Protein AF-A0A8J8PFV1-F1 (afdb_monomer_lite)

Structure (mmCIF, N/CA/C/O backbone):
data_AF-A0A8J8PFV1-F1
#
_entry.id   AF-A0A8J8PFV1-F1
#
loop_
_atom_site.group_PDB
_atom_site.id
_atom_site.type_symbol
_atom_site.label_atom_id
_atom_site.label_alt_id
_atom_site.label_comp_id
_atom_site.label_asym_id
_atom_site.label_entity_id
_atom_site.label_seq_id
_atom_site.pdbx_PDB_ins_code
_atom_site.Cartn_x
_atom_site.Cartn_y
_atom_site.Cartn_z
_atom_site.occupancy
_atom_site.B_iso_or_equiv
_atom_site.auth_seq_id
_atom_site.auth_comp_id
_atom_site.auth_asym_id
_atom_site.auth_atom_id
_atom_site.pdbx_PDB_model_num
ATOM 1 N N . TRP A 1 1 ? -18.250 0.566 23.134 1.00 68.75 1 TRP A N 1
ATOM 2 C CA . TRP A 1 1 ? -17.206 1.095 24.037 1.00 68.75 1 TRP A CA 1
ATOM 3 C C . TRP A 1 1 ? -17.374 2.568 24.405 1.00 68.75 1 TRP A C 1
ATOM 5 O O . TRP A 1 1 ? -17.501 2.841 25.589 1.00 68.75 1 TRP A O 1
ATOM 15 N N . PHE A 1 2 ? -17.467 3.515 23.461 1.00 89.31 2 PHE A N 1
ATOM 16 C CA . PHE A 1 2 ? -17.352 4.953 23.794 1.00 89.31 2 PHE A CA 1
ATOM 17 C C . PHE A 1 2 ? -18.656 5.780 23.806 1.00 89.31 2 PHE A C 1
ATOM 19 O O . PHE A 1 2 ? -18.626 6.934 24.217 1.00 89.31 2 PHE A O 1
ATOM 26 N N . LYS A 1 3 ? -19.804 5.209 23.397 1.00 93.19 3 LYS A N 1
ATOM 27 C CA . LYS A 1 3 ? -21.139 5.863 23.410 1.00 93.19 3 LYS A CA 1
ATOM 28 C C . LYS A 1 3 ? -21.146 7.285 22.803 1.00 93.19 3 LYS A C 1
ATOM 30 O O . LYS A 1 3 ? -21.753 8.201 23.361 1.00 93.19 3 LYS A O 1
ATOM 35 N N . ALA A 1 4 ? -20.451 7.474 21.679 1.00 95.44 4 ALA A N 1
ATOM 36 C CA . ALA A 1 4 ? -20.379 8.766 21.001 1.00 95.44 4 ALA A CA 1
ATOM 37 C C . ALA A 1 4 ? -21.772 9.245 20.546 1.00 95.44 4 ALA A C 1
ATOM 39 O O . ALA A 1 4 ? -22.602 8.439 20.129 1.00 95.44 4 ALA A O 1
ATOM 40 N N . LYS A 1 5 ? -22.023 10.559 20.645 1.00 95.12 5 LYS A N 1
ATOM 41 C CA . LYS A 1 5 ? -23.310 11.189 20.287 1.00 95.12 5 LYS A CA 1
ATOM 42 C C . LYS A 1 5 ? -23.294 11.908 18.938 1.00 95.12 5 LYS A C 1
ATOM 44 O O . LYS A 1 5 ? -24.345 12.047 18.328 1.00 95.12 5 LYS A O 1
ATOM 49 N N . ASN A 1 6 ? -22.131 12.394 18.501 1.00 96.81 6 ASN A N 1
ATOM 50 C CA . ASN A 1 6 ? -21.977 13.002 17.182 1.00 96.81 6 ASN A CA 1
ATOM 51 C C . ASN A 1 6 ? -21.800 11.877 16.140 1.00 96.81 6 ASN A C 1
ATOM 53 O O . ASN A 1 6 ? -20.839 11.115 16.276 1.00 96.81 6 ASN A O 1
ATOM 57 N N . PRO A 1 7 ? -22.664 11.768 15.111 1.00 95.50 7 PRO A N 1
ATOM 58 C CA . PRO A 1 7 ? -22.512 10.782 14.040 1.00 95.50 7 PRO A CA 1
ATOM 59 C C . PRO A 1 7 ? -21.147 10.835 13.345 1.00 95.50 7 PRO A C 1
ATOM 61 O O . PRO A 1 7 ? -20.606 9.799 12.973 1.00 95.50 7 PRO A O 1
ATOM 64 N N . GLU A 1 8 ? -20.532 12.015 13.241 1.00 96.31 8 GLU A N 1
ATOM 65 C CA . GLU A 1 8 ? -19.205 12.159 12.632 1.00 96.31 8 GLU A CA 1
ATOM 66 C C . GLU A 1 8 ? -18.101 11.442 13.411 1.00 96.31 8 GLU A C 1
ATOM 68 O O . GLU A 1 8 ? -17.101 11.037 12.827 1.00 96.31 8 GLU A O 1
ATOM 73 N N . SER A 1 9 ? -18.282 11.233 14.719 1.00 96.62 9 SER A N 1
ATOM 74 C CA . SER A 1 9 ? -17.343 10.457 15.537 1.00 96.62 9 SER A CA 1
ATOM 75 C C . SER A 1 9 ? -17.375 8.958 15.227 1.00 96.62 9 SER A C 1
ATOM 77 O O . SER A 1 9 ? -16.483 8.239 15.667 1.00 96.62 9 SER A O 1
ATOM 79 N N . LEU A 1 10 ? -18.399 8.487 14.508 1.00 95.19 10 LEU A N 1
ATOM 80 C CA . LEU A 1 10 ? -18.545 7.096 14.075 1.00 95.19 10 LEU A CA 1
ATOM 81 C C . LEU A 1 10 ? -18.073 6.886 12.627 1.00 95.19 10 LEU A C 1
ATOM 83 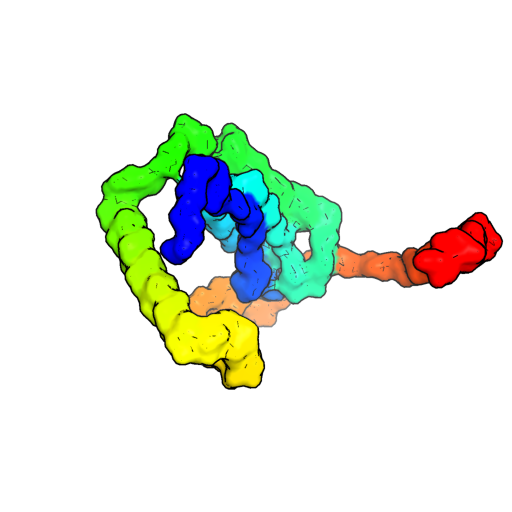O O . LEU A 1 10 ? -17.949 5.746 12.193 1.00 95.19 10 LEU A O 1
ATOM 87 N N . MET A 1 11 ? -17.804 7.964 11.880 1.00 96.38 11 MET A N 1
ATOM 88 C CA . MET A 1 11 ? -17.364 7.882 10.487 1.00 96.38 11 MET A CA 1
ATOM 89 C C . MET A 1 11 ? -15.855 7.649 10.395 1.00 96.38 11 MET A C 1
ATOM 91 O O . MET A 1 11 ? -15.052 8.526 10.729 1.00 96.38 11 MET A O 1
ATOM 95 N N . LEU A 1 12 ? -15.465 6.485 9.875 1.00 97.50 12 LEU A N 1
ATOM 96 C CA . LEU A 1 12 ? -14.078 6.213 9.519 1.00 97.50 12 LEU A CA 1
ATOM 97 C C . LEU A 1 12 ? -13.742 6.917 8.200 1.00 97.50 12 LEU A C 1
ATOM 99 O O . LEU A 1 12 ? -14.303 6.604 7.155 1.00 97.50 12 LEU A O 1
ATOM 103 N N . ARG A 1 13 ? -12.800 7.859 8.253 1.00 97.75 13 ARG A N 1
ATOM 104 C CA . ARG A 1 13 ? -12.184 8.465 7.066 1.00 97.75 13 ARG A CA 1
ATOM 105 C C . ARG A 1 13 ? -10.775 7.922 6.934 1.00 97.75 13 ARG A C 1
ATOM 107 O O . ARG A 1 13 ? -10.028 7.961 7.913 1.00 97.75 13 ARG A O 1
ATOM 114 N N . PHE A 1 14 ? -10.406 7.447 5.751 1.00 98.31 14 PHE A N 1
ATOM 115 C CA . PHE A 1 14 ? -9.130 6.767 5.561 1.00 98.31 14 PHE A CA 1
ATOM 116 C C . PHE A 1 14 ? -8.416 7.162 4.267 1.00 98.31 14 PHE A C 1
ATOM 118 O O . PHE A 1 14 ? -9.004 7.637 3.291 1.00 98.31 14 PHE A O 1
ATOM 125 N N . HIS A 1 15 ? -7.097 6.991 4.312 1.00 98.56 15 HIS A N 1
ATOM 126 C CA . HIS A 1 15 ? -6.208 7.049 3.163 1.00 98.56 15 HIS A CA 1
ATOM 127 C C . HIS A 1 15 ? -5.867 5.626 2.743 1.00 98.56 15 HIS A C 1
ATOM 129 O O . HIS A 1 15 ? -5.600 4.783 3.599 1.00 98.56 15 HIS A O 1
ATOM 135 N N . THR A 1 16 ? -5.810 5.389 1.437 1.00 98.56 16 THR A N 1
ATOM 136 C CA . THR A 1 16 ? -5.340 4.120 0.884 1.00 98.56 16 THR A CA 1
ATOM 137 C C . THR A 1 16 ? -4.096 4.350 0.049 1.00 98.56 16 THR A C 1
ATOM 139 O O . THR A 1 16 ? -4.041 5.282 -0.751 1.00 98.56 16 THR A O 1
ATOM 142 N N . GLN A 1 17 ? -3.120 3.462 0.192 1.00 98.62 17 GLN A N 1
ATOM 143 C CA . GLN A 1 17 ? -1.969 3.372 -0.691 1.00 98.62 17 GLN A CA 1
ATOM 144 C C . GLN A 1 17 ? -1.936 1.976 -1.314 1.00 98.62 17 GLN A C 1
ATOM 146 O O . GLN A 1 17 ? -2.171 0.981 -0.628 1.00 98.62 17 GLN A O 1
ATOM 151 N N . THR A 1 18 ? -1.655 1.894 -2.614 1.00 98.44 18 THR A N 1
ATOM 152 C CA . THR A 1 18 ? -1.448 0.608 -3.299 1.00 98.44 18 THR A CA 1
ATOM 153 C C . THR A 1 18 ? -0.280 -0.167 -2.668 1.00 98.44 18 THR A C 1
ATOM 155 O O . THR A 1 18 ? 0.643 0.425 -2.108 1.00 98.44 18 THR A O 1
ATOM 158 N N . GLY A 1 19 ? -0.283 -1.496 -2.739 1.00 96.44 19 GLY A N 1
ATOM 159 C CA . GLY A 1 19 ? 0.700 -2.331 -2.045 1.00 96.44 19 GLY A CA 1
ATOM 160 C C . GLY A 1 19 ? 2.081 -2.284 -2.700 1.00 96.44 19 GLY A C 1
ATOM 161 O O . GLY A 1 19 ? 2.283 -2.897 -3.743 1.00 96.44 19 GLY A O 1
ATOM 162 N N . GLY A 1 20 ? 3.054 -1.607 -2.079 1.00 95.12 20 GLY A N 1
ATOM 163 C CA . GLY A 1 20 ? 4.432 -1.529 -2.594 1.00 95.12 20 GLY A CA 1
ATOM 164 C C . GLY A 1 20 ? 5.144 -2.884 -2.615 1.00 95.12 20 GLY A C 1
ATOM 165 O O . GLY A 1 20 ? 5.793 -3.227 -3.597 1.00 95.12 20 GLY A O 1
ATOM 166 N N . ALA A 1 21 ? 4.914 -3.713 -1.589 1.00 94.06 21 ALA A N 1
ATOM 167 C CA . ALA A 1 21 ? 5.432 -5.084 -1.513 1.00 94.06 21 ALA A CA 1
ATOM 168 C C . ALA A 1 21 ? 4.908 -5.999 -2.639 1.00 94.06 21 ALA A C 1
ATOM 170 O O . ALA A 1 21 ? 5.478 -7.056 -2.905 1.00 94.06 21 ALA A O 1
ATOM 171 N N . GLU A 1 22 ? 3.835 -5.596 -3.329 1.00 94.75 22 GLU A N 1
ATOM 172 C CA . GLU A 1 22 ? 3.298 -6.353 -4.453 1.00 94.75 22 GLU A CA 1
ATOM 173 C C . GLU A 1 22 ? 4.001 -6.062 -5.785 1.00 94.75 22 GLU A C 1
ATOM 175 O O . GLU A 1 22 ? 3.753 -6.765 -6.772 1.00 94.75 22 GLU A O 1
ATOM 180 N N . LEU A 1 23 ? 4.867 -5.052 -5.834 1.00 96.94 23 LEU A N 1
ATOM 181 C CA . LEU A 1 23 ? 5.527 -4.606 -7.055 1.00 96.94 23 LEU A CA 1
ATOM 182 C C . LEU A 1 23 ? 6.901 -5.262 -7.206 1.00 96.94 23 LEU A C 1
ATOM 184 O O . LEU A 1 23 ? 7.583 -5.553 -6.227 1.00 96.94 23 LEU A O 1
ATOM 188 N N . THR A 1 24 ? 7.288 -5.548 -8.447 1.00 95.69 24 THR A N 1
ATOM 189 C CA . THR A 1 24 ? 8.490 -6.336 -8.760 1.00 95.69 24 THR A CA 1
ATOM 190 C C . THR A 1 24 ? 9.550 -5.481 -9.433 1.00 95.69 24 THR A C 1
ATOM 192 O O . THR A 1 24 ? 9.227 -4.559 -10.180 1.00 95.69 24 THR A O 1
ATOM 195 N N . ALA A 1 25 ? 10.820 -5.801 -9.179 1.00 94.25 25 ALA A N 1
ATOM 196 C CA . ALA A 1 25 ? 11.951 -5.169 -9.859 1.00 94.25 25 ALA A CA 1
ATOM 197 C C . ALA A 1 25 ? 12.109 -5.689 -11.298 1.00 94.25 25 ALA A C 1
ATOM 199 O O . ALA A 1 25 ? 12.528 -4.952 -12.186 1.00 94.25 25 ALA A O 1
ATOM 200 N N . GLN A 1 26 ? 11.759 -6.958 -11.525 1.00 94.25 26 GLN A N 1
ATOM 201 C CA . GLN A 1 26 ? 11.691 -7.579 -12.843 1.00 94.25 26 GLN A CA 1
ATOM 202 C C . GLN A 1 26 ? 10.455 -7.074 -13.583 1.00 94.25 26 GLN A C 1
ATOM 204 O O . GLN A 1 26 ? 9.370 -7.027 -12.993 1.00 94.25 26 GLN A O 1
ATOM 209 N N . GLN A 1 27 ? 10.627 -6.739 -14.866 1.00 93.94 27 GLN A N 1
ATOM 210 C CA . GLN A 1 27 ? 9.556 -6.284 -15.761 1.00 93.94 27 GLN A CA 1
ATOM 211 C C . GLN A 1 27 ? 8.666 -5.196 -15.116 1.00 93.94 27 GLN A C 1
ATOM 213 O O . GLN A 1 27 ? 7.449 -5.368 -15.018 1.00 93.94 27 GLN A O 1
ATOM 218 N N . PRO A 1 28 ? 9.242 -4.092 -14.606 1.00 94.94 28 PRO A N 1
ATOM 219 C CA . PRO A 1 28 ? 8.544 -3.148 -13.739 1.00 94.94 28 PRO A CA 1
ATOM 220 C C . PRO A 1 28 ? 7.326 -2.499 -14.408 1.00 94.94 28 PRO A C 1
ATOM 222 O O . PRO A 1 28 ? 6.393 -2.111 -13.719 1.00 94.94 28 PRO A O 1
ATOM 225 N N . GLU A 1 29 ? 7.248 -2.439 -15.737 1.00 94.88 29 GLU A N 1
ATOM 226 C CA . GLU A 1 29 ? 6.084 -1.943 -16.47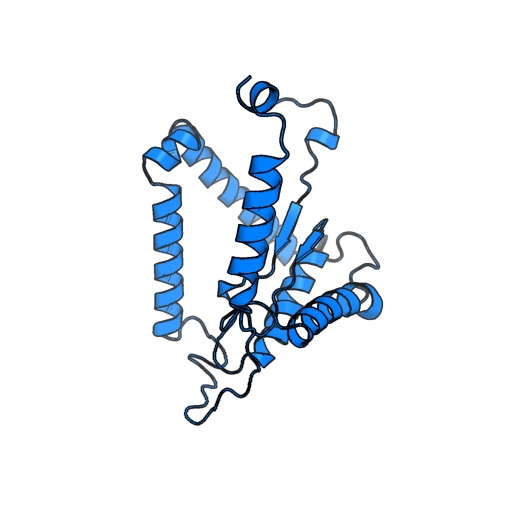6 1.00 94.88 29 GLU A CA 1
ATOM 227 C C . GLU A 1 29 ? 4.788 -2.699 -16.131 1.00 94.88 29 GLU A C 1
ATOM 229 O O . GLU A 1 29 ? 3.714 -2.094 -16.096 1.00 94.88 29 GLU A O 1
ATOM 234 N N . ILE A 1 30 ? 4.861 -3.992 -15.791 1.00 95.88 30 ILE A N 1
ATOM 235 C CA . ILE A 1 30 ? 3.673 -4.769 -15.399 1.00 95.88 30 ILE A CA 1
ATOM 236 C C . ILE A 1 30 ? 3.118 -4.327 -14.036 1.00 95.88 30 ILE A C 1
ATOM 238 O O . ILE A 1 30 ? 1.955 -4.591 -13.720 1.00 95.88 30 ILE A O 1
ATOM 242 N N . ASN A 1 31 ? 3.906 -3.596 -13.234 1.00 97.81 31 ASN A N 1
ATOM 243 C CA . ASN A 1 31 ? 3.431 -2.984 -11.995 1.00 97.81 31 ASN A CA 1
ATOM 244 C C . ASN A 1 31 ? 2.319 -1.961 -12.255 1.00 97.81 31 ASN A C 1
ATOM 246 O O . ASN A 1 31 ? 1.476 -1.791 -11.383 1.00 97.81 31 ASN A O 1
ATOM 250 N N . ILE A 1 32 ? 2.246 -1.356 -13.450 1.00 98.19 32 ILE A N 1
ATOM 251 C CA . ILE A 1 32 ? 1.139 -0.462 -13.839 1.00 98.19 32 ILE A CA 1
ATOM 252 C C . ILE A 1 32 ? -0.202 -1.203 -13.750 1.00 98.19 32 ILE A C 1
ATOM 254 O O . ILE A 1 32 ? -1.193 -0.660 -13.265 1.00 98.19 32 ILE A O 1
ATOM 258 N N . ILE A 1 33 ? -0.239 -2.467 -14.178 1.00 98.31 33 ILE A N 1
ATOM 259 C CA . ILE A 1 33 ? -1.454 -3.290 -14.153 1.00 98.31 33 ILE A CA 1
ATOM 260 C C . ILE A 1 33 ? -1.822 -3.624 -12.704 1.00 98.31 33 ILE A C 1
ATOM 262 O O . ILE A 1 33 ? -2.977 -3.472 -12.303 1.00 98.31 33 ILE A O 1
ATOM 266 N N . ARG A 1 34 ? -0.828 -4.013 -11.893 1.00 98.44 34 ARG A N 1
ATOM 267 C CA . ARG A 1 34 ? -1.020 -4.309 -10.463 1.00 98.44 34 ARG A CA 1
ATOM 268 C C . ARG A 1 34 ? -1.596 -3.110 -9.720 1.00 98.44 34 ARG A C 1
ATOM 270 O O . ARG A 1 34 ? -2.603 -3.246 -9.027 1.00 98.44 34 ARG A O 1
ATOM 277 N N . THR A 1 35 ? -0.989 -1.937 -9.889 1.00 98.38 35 THR A N 1
ATOM 278 C CA . THR A 1 35 ? -1.432 -0.722 -9.205 1.00 98.38 35 THR A CA 1
ATOM 279 C C . THR A 1 35 ? -2.768 -0.219 -9.735 1.00 98.38 35 THR A C 1
ATOM 281 O O . THR A 1 35 ? -3.544 0.305 -8.945 1.00 98.38 35 THR A O 1
ATOM 284 N N . THR A 1 36 ? -3.103 -0.449 -11.009 1.00 98.69 36 THR A N 1
ATOM 285 C CA . THR A 1 36 ? -4.438 -0.142 -11.557 1.00 98.69 36 THR A CA 1
ATOM 286 C C . THR A 1 36 ? -5.534 -0.955 -10.868 1.00 98.69 36 THR A C 1
ATOM 288 O O . THR A 1 36 ? -6.531 -0.384 -10.430 1.00 98.69 36 THR A O 1
ATOM 291 N N . LEU A 1 37 ? -5.342 -2.269 -10.704 1.00 98.50 37 LEU A N 1
ATOM 292 C CA . LEU A 1 37 ? -6.310 -3.129 -10.010 1.00 98.50 37 LEU A CA 1
ATOM 293 C C . LEU A 1 37 ? -6.451 -2.751 -8.529 1.00 98.50 37 LEU A C 1
ATOM 295 O O . LEU A 1 37 ? -7.562 -2.657 -8.012 1.00 98.50 37 LEU A O 1
ATOM 299 N N . GLN A 1 38 ? -5.330 -2.486 -7.856 1.00 98.62 38 GLN A N 1
ATOM 300 C CA . GLN A 1 38 ? -5.322 -2.072 -6.451 1.00 98.62 38 GLN A CA 1
ATOM 301 C C . GLN A 1 38 ? -5.974 -0.695 -6.254 1.00 98.62 38 GLN A C 1
ATOM 303 O O . GLN A 1 38 ? -6.736 -0.500 -5.310 1.00 98.62 38 GLN A O 1
ATOM 308 N N . ALA A 1 39 ? -5.714 0.254 -7.156 1.00 98.69 39 ALA A N 1
ATOM 309 C CA . ALA A 1 39 ? -6.329 1.575 -7.142 1.00 98.69 39 ALA A CA 1
ATOM 310 C C . ALA A 1 39 ? -7.842 1.490 -7.365 1.00 98.69 39 ALA A C 1
ATOM 312 O O . ALA A 1 39 ? -8.599 2.160 -6.666 1.00 98.69 39 ALA A O 1
ATOM 313 N N . LEU A 1 40 ? -8.289 0.637 -8.292 1.00 98.56 40 LEU A N 1
ATOM 314 C CA . LEU A 1 40 ? -9.712 0.410 -8.516 1.00 98.56 40 LEU A CA 1
ATOM 315 C C . LEU A 1 40 ? -10.370 -0.173 -7.261 1.00 98.56 40 LEU A C 1
ATOM 317 O O . LEU A 1 40 ? -11.387 0.353 -6.825 1.00 98.56 40 LEU A O 1
ATOM 321 N N . ALA A 1 41 ? -9.761 -1.182 -6.629 1.00 98.31 41 ALA A N 1
ATOM 322 C CA . ALA A 1 41 ? -10.261 -1.735 -5.370 1.00 98.31 41 ALA A CA 1
ATOM 323 C C . ALA A 1 41 ? -10.376 -0.664 -4.268 1.00 98.31 41 ALA A C 1
ATOM 325 O O . ALA A 1 41 ? -11.378 -0.619 -3.561 1.00 98.31 41 ALA A O 1
ATOM 326 N N . ALA A 1 42 ? -9.398 0.242 -4.163 1.00 98.31 42 ALA A N 1
ATOM 327 C CA . ALA A 1 42 ? -9.439 1.348 -3.207 1.00 98.31 42 ALA A CA 1
ATOM 328 C C . ALA A 1 42 ? -10.587 2.339 -3.477 1.00 98.31 42 ALA A C 1
ATOM 330 O O . ALA A 1 42 ? -11.222 2.819 -2.537 1.00 98.31 42 ALA A O 1
ATOM 331 N N . VAL A 1 43 ? -10.862 2.642 -4.752 1.00 98.19 43 VAL A N 1
ATOM 332 C CA . VAL A 1 43 ? -11.978 3.514 -5.155 1.00 98.19 43 VAL A CA 1
ATOM 333 C C . VAL A 1 43 ? -13.321 2.847 -4.869 1.00 98.19 43 VAL A C 1
ATOM 335 O O . VAL A 1 43 ? -14.186 3.479 -4.268 1.00 98.19 43 VAL A O 1
ATOM 338 N N . LEU A 1 44 ? -13.479 1.572 -5.233 1.00 98.06 44 LEU A N 1
ATOM 339 C CA . LEU A 1 44 ? -14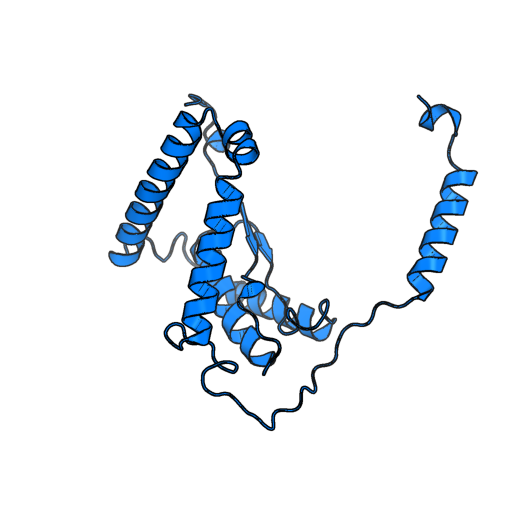.706 0.812 -4.967 1.00 98.06 44 LEU A CA 1
ATOM 340 C C . LEU A 1 44 ? -14.948 0.629 -3.461 1.00 98.06 44 LEU A C 1
ATOM 342 O O . LEU A 1 44 ? -16.092 0.651 -3.031 1.00 98.06 44 LEU A O 1
ATOM 346 N N . GLY A 1 45 ? -13.885 0.527 -2.657 1.00 97.31 45 GLY A N 1
ATOM 347 C CA . GLY A 1 45 ? -13.958 0.493 -1.193 1.00 97.31 45 GLY A CA 1
ATOM 348 C C . GLY A 1 45 ? -14.233 1.848 -0.525 1.00 97.31 45 GLY A C 1
ATOM 349 O O . GLY A 1 45 ? -14.273 1.919 0.700 1.00 97.31 45 GLY A O 1
ATOM 350 N N . GLY A 1 46 ? -14.392 2.932 -1.292 1.00 97.31 46 GLY A N 1
ATOM 351 C CA . GLY A 1 46 ? -14.806 4.232 -0.760 1.00 97.31 46 GLY A CA 1
ATOM 352 C C . GLY A 1 46 ? -13.708 5.019 -0.037 1.00 97.31 46 GLY A C 1
ATOM 353 O O . GLY A 1 46 ? -14.010 5.742 0.912 1.00 97.31 46 GLY A O 1
ATOM 354 N N . THR A 1 47 ? -12.443 4.907 -0.459 1.00 98.06 47 THR A N 1
ATOM 355 C CA . THR A 1 47 ? -11.333 5.701 0.108 1.00 98.06 47 THR A CA 1
ATOM 356 C C . THR A 1 47 ? -11.529 7.216 -0.078 1.00 98.06 47 THR A C 1
ATOM 358 O O . THR A 1 47 ? -12.014 7.665 -1.116 1.00 98.06 47 THR A O 1
ATOM 361 N N . GLN A 1 48 ? -11.100 8.040 0.891 1.00 97.81 48 GLN A N 1
ATOM 362 C CA . GLN A 1 48 ? -11.182 9.514 0.784 1.00 97.81 48 GLN A CA 1
ATOM 363 C C . GLN A 1 48 ? -9.956 10.130 0.109 1.00 97.81 48 GLN A C 1
ATOM 365 O O . GLN A 1 48 ? -10.015 11.237 -0.421 1.00 97.81 48 GLN A O 1
ATOM 370 N N . SER A 1 49 ? -8.822 9.437 0.157 1.00 98.25 49 SER A N 1
ATOM 371 C CA . SER A 1 49 ? -7.611 9.830 -0.558 1.00 98.25 49 SER A CA 1
ATOM 372 C C . SER A 1 49 ? -6.839 8.590 -0.984 1.00 98.25 49 SER A C 1
ATOM 374 O O . SER A 1 49 ? -6.907 7.553 -0.319 1.00 98.25 49 SER A O 1
ATOM 376 N N . LEU A 1 50 ? -6.122 8.688 -2.099 1.00 98.38 50 LEU A N 1
ATOM 377 C CA . LEU A 1 50 ? -5.460 7.549 -2.720 1.00 98.38 50 LEU A CA 1
ATOM 378 C C . LEU A 1 50 ? -4.038 7.912 -3.148 1.00 98.38 50 LEU A C 1
ATOM 380 O O . LEU A 1 50 ? -3.813 8.925 -3.810 1.00 98.38 50 LEU A O 1
ATOM 384 N N . HIS A 1 51 ? -3.083 7.061 -2.784 1.00 98.62 51 HIS A N 1
ATOM 385 C CA . HIS A 1 51 ? -1.753 7.034 -3.372 1.00 98.62 51 HIS A CA 1
ATOM 386 C C . HIS A 1 51 ? -1.614 5.798 -4.260 1.00 98.62 51 HIS A C 1
ATOM 388 O O . HIS A 1 51 ? -1.813 4.666 -3.816 1.00 98.62 51 HIS A O 1
ATOM 394 N N . VAL A 1 52 ? -1.241 6.025 -5.516 1.00 98.50 52 VAL A N 1
ATOM 395 C CA . VAL A 1 52 ? -0.898 4.965 -6.465 1.00 98.50 52 VAL A CA 1
ATOM 396 C C . VAL A 1 52 ? 0.615 4.952 -6.599 1.00 98.50 52 VAL A C 1
ATOM 398 O O . VAL A 1 52 ? 1.209 5.974 -6.937 1.00 98.50 52 VAL A O 1
ATOM 401 N N . ASN A 1 53 ? 1.228 3.809 -6.310 1.00 98.12 53 ASN A N 1
ATOM 402 C CA . ASN A 1 53 ? 2.669 3.635 -6.421 1.00 98.12 53 ASN A CA 1
ATOM 403 C C . ASN A 1 53 ? 3.084 3.696 -7.890 1.00 98.12 53 ASN A C 1
ATOM 405 O O . ASN A 1 53 ? 2.325 3.353 -8.804 1.00 98.12 53 ASN A O 1
ATOM 409 N N . SER A 1 54 ? 4.321 4.117 -8.105 1.00 97.75 54 SER A N 1
ATOM 410 C CA . SER A 1 54 ? 4.898 4.164 -9.442 1.00 97.75 54 SER A CA 1
ATOM 411 C C . SER A 1 54 ? 5.411 2.788 -9.855 1.00 97.75 54 SER A C 1
ATOM 413 O O . SER A 1 54 ? 5.643 1.909 -9.027 1.00 97.75 54 SER A O 1
ATOM 415 N N . TYR A 1 55 ? 5.556 2.562 -11.158 1.00 96.75 55 TYR A N 1
ATOM 416 C CA . TYR A 1 55 ? 5.934 1.242 -11.663 1.00 96.75 55 TYR A CA 1
ATOM 417 C C . TYR A 1 55 ? 7.382 0.849 -11.298 1.00 96.75 55 TYR A C 1
ATOM 419 O O . TYR A 1 55 ? 7.717 -0.331 -11.306 1.00 96.75 55 TYR A O 1
ATOM 427 N N . ASP A 1 56 ? 8.216 1.825 -10.933 1.00 96.25 56 ASP A N 1
ATOM 428 C CA . ASP A 1 56 ? 9.615 1.711 -10.505 1.00 96.25 56 ASP A CA 1
ATOM 429 C C . ASP A 1 56 ? 9.801 1.581 -8.975 1.00 96.25 56 ASP A C 1
ATOM 431 O O . ASP A 1 56 ? 10.932 1.655 -8.495 1.00 96.25 56 ASP A O 1
ATOM 435 N N . GLU A 1 57 ? 8.726 1.321 -8.217 1.00 96.00 57 GLU A N 1
ATOM 436 C CA . GLU A 1 57 ? 8.712 1.214 -6.742 1.00 96.00 57 GLU A CA 1
ATOM 437 C C . GLU A 1 57 ? 9.802 0.296 -6.166 1.00 96.00 57 GLU A C 1
ATOM 439 O O . GLU A 1 57 ? 10.446 0.621 -5.172 1.00 96.00 57 GLU A O 1
ATOM 444 N N . ALA A 1 58 ? 10.035 -0.857 -6.800 1.00 94.38 58 ALA A N 1
ATOM 445 C CA . ALA A 1 58 ? 11.012 -1.842 -6.338 1.00 94.38 58 ALA A CA 1
ATOM 446 C C . ALA A 1 58 ? 12.472 -1.480 -6.692 1.00 94.38 58 ALA A C 1
ATOM 448 O O . ALA A 1 58 ? 13.384 -2.239 -6.364 1.00 94.38 58 ALA A O 1
ATOM 449 N N . LEU A 1 59 ? 12.701 -0.357 -7.386 1.00 93.62 59 LEU A N 1
ATOM 450 C CA . LEU A 1 59 ? 14.014 0.059 -7.891 1.00 93.62 59 LEU A CA 1
ATOM 451 C C . LEU A 1 59 ? 14.520 1.340 -7.223 1.00 93.62 59 LEU A C 1
ATOM 453 O O . LEU A 1 59 ? 15.672 1.400 -6.790 1.00 93.62 59 LEU A O 1
ATOM 457 N N . ALA A 1 60 ? 13.695 2.385 -7.183 1.00 93.75 60 ALA A N 1
ATOM 458 C CA . ALA A 1 60 ? 14.074 3.696 -6.669 1.00 93.75 60 ALA A CA 1
ATOM 459 C C . ALA A 1 60 ? 12.831 4.519 -6.305 1.00 93.75 60 ALA A C 1
ATOM 461 O O . ALA A 1 60 ? 11.696 4.092 -6.492 1.00 93.75 60 ALA A O 1
ATOM 462 N N . LEU A 1 61 ? 13.053 5.742 -5.815 1.00 94.44 61 LEU A N 1
ATOM 463 C CA . LEU A 1 61 ? 11.979 6.733 -5.764 1.00 94.44 61 LEU A CA 1
ATOM 464 C C . LEU A 1 61 ? 11.442 7.018 -7.182 1.00 94.44 61 LEU A C 1
ATOM 466 O O . LEU A 1 61 ? 12.203 6.900 -8.147 1.00 94.44 61 LEU A O 1
ATOM 470 N N . PRO A 1 62 ? 10.180 7.461 -7.315 1.00 94.75 62 PRO A N 1
ATOM 471 C CA . PRO A 1 62 ? 9.585 7.724 -8.618 1.00 94.75 62 PRO A CA 1
ATOM 472 C C . PRO A 1 62 ? 10.343 8.773 -9.437 1.00 94.75 62 PRO A C 1
ATOM 474 O O . PRO A 1 62 ? 10.681 9.856 -8.948 1.00 94.75 62 PRO A O 1
ATOM 477 N N . THR A 1 63 ? 10.538 8.487 -10.721 1.00 95.81 63 THR A N 1
ATOM 478 C CA . THR A 1 63 ? 10.854 9.507 -11.730 1.00 95.81 63 THR A CA 1
ATOM 479 C C . THR A 1 63 ? 9.625 10.373 -12.043 1.00 95.81 63 THR A C 1
ATOM 481 O O . THR A 1 63 ? 8.488 10.015 -11.735 1.00 95.81 63 THR A O 1
ATOM 484 N N . GLU A 1 64 ? 9.808 11.514 -12.721 1.00 95.38 64 GLU A N 1
ATOM 485 C CA . GLU A 1 64 ? 8.661 12.328 -13.162 1.00 95.38 64 GLU A CA 1
ATOM 486 C C . GLU A 1 64 ? 7.737 11.531 -14.099 1.00 95.38 64 GLU A C 1
ATOM 488 O O . GLU A 1 64 ? 6.512 11.647 -14.030 1.00 95.38 64 GLU A O 1
ATOM 493 N N . LYS A 1 65 ? 8.319 10.691 -14.965 1.00 95.94 65 LYS A N 1
ATOM 494 C CA . LYS A 1 65 ? 7.567 9.837 -15.887 1.00 95.94 65 LYS A CA 1
ATOM 495 C C . LYS A 1 65 ? 6.733 8.809 -15.126 1.00 95.94 65 LYS A C 1
ATOM 497 O O . LYS A 1 65 ? 5.541 8.684 -15.407 1.00 95.94 65 LYS A O 1
ATOM 502 N N . SER A 1 66 ? 7.332 8.091 -14.180 1.00 96.62 66 SER A N 1
ATOM 503 C CA . SER A 1 66 ? 6.635 7.034 -13.445 1.00 96.62 66 SER A CA 1
ATOM 504 C C . SER A 1 66 ? 5.565 7.590 -12.504 1.00 96.62 66 SER A C 1
ATOM 506 O O . SER A 1 66 ? 4.429 7.108 -12.534 1.00 96.62 66 SER A O 1
ATOM 508 N N . ALA A 1 67 ? 5.849 8.702 -11.820 1.00 97.38 67 ALA A N 1
ATOM 509 C CA . ALA A 1 67 ? 4.866 9.426 -11.017 1.00 97.38 67 ALA A CA 1
ATOM 510 C C . ALA A 1 67 ? 3.682 9.929 -11.862 1.00 97.38 67 ALA A C 1
ATOM 512 O O . ALA A 1 67 ? 2.522 9.838 -11.458 1.00 97.38 67 ALA A O 1
ATOM 513 N N . LYS A 1 68 ? 3.949 10.433 -13.073 1.00 98.19 68 LYS A N 1
ATOM 514 C CA . LYS A 1 68 ? 2.904 10.890 -14.001 1.00 98.19 68 LYS A CA 1
ATOM 515 C C . LYS A 1 68 ? 1.993 9.745 -14.432 1.00 98.19 68 LYS A C 1
ATOM 517 O O . LYS A 1 68 ? 0.783 9.948 -14.483 1.00 98.19 68 LYS A O 1
ATOM 522 N N . ILE A 1 69 ? 2.537 8.554 -14.689 1.00 98.25 69 ILE A N 1
ATOM 523 C CA . ILE A 1 69 ? 1.729 7.362 -14.990 1.00 98.25 69 ILE A CA 1
ATOM 524 C C . ILE A 1 69 ? 0.854 6.981 -13.791 1.00 98.25 69 ILE A C 1
ATOM 526 O O . ILE A 1 69 ? -0.341 6.762 -13.973 1.00 98.25 69 ILE A O 1
ATOM 530 N N . ALA A 1 70 ? 1.393 6.985 -12.571 1.00 98.19 70 ALA A N 1
ATOM 531 C CA . ALA A 1 70 ? 0.608 6.700 -11.369 1.00 98.19 70 ALA A CA 1
ATOM 532 C C . ALA A 1 70 ? -0.570 7.680 -11.180 1.00 98.19 70 ALA A C 1
ATOM 534 O O . ALA A 1 70 ? -1.676 7.279 -10.812 1.00 98.19 70 ALA A O 1
ATOM 535 N N . ILE A 1 71 ? -0.377 8.961 -11.512 1.00 98.44 71 ILE A N 1
ATOM 536 C CA . ILE A 1 71 ? -1.465 9.952 -11.546 1.00 98.44 71 ILE A CA 1
ATOM 537 C C . ILE A 1 71 ? -2.475 9.633 -12.661 1.00 98.44 71 ILE A C 1
ATOM 539 O O . ILE A 1 71 ? -3.680 9.749 -12.442 1.00 98.44 71 ILE A O 1
ATOM 543 N N . ARG A 1 72 ? -2.017 9.223 -13.852 1.00 98.62 72 ARG A N 1
ATOM 544 C CA . ARG A 1 72 ? -2.908 8.853 -14.968 1.00 98.62 72 ARG A CA 1
ATOM 545 C C . ARG A 1 72 ? -3.786 7.655 -14.625 1.00 98.62 72 ARG A C 1
ATOM 547 O O . ARG A 1 72 ? -4.954 7.682 -14.985 1.00 98.62 72 ARG A O 1
ATOM 554 N N . VAL A 1 73 ? -3.284 6.676 -13.872 1.00 98.56 73 VAL A N 1
ATOM 555 C CA . VAL A 1 73 ? -4.104 5.563 -13.358 1.00 98.56 73 VAL A CA 1
ATOM 556 C C . VAL A 1 73 ? -5.289 6.092 -12.543 1.00 98.56 73 VAL A C 1
ATOM 558 O O . VAL A 1 73 ? -6.430 5.725 -12.815 1.00 98.56 73 VAL A O 1
ATOM 561 N N . GLN A 1 74 ? -5.051 7.015 -11.603 1.00 98.50 74 GLN A N 1
ATOM 562 C CA . GLN A 1 74 ? -6.137 7.629 -10.825 1.00 98.50 74 GLN A CA 1
ATOM 563 C C . GLN A 1 74 ? -7.122 8.394 -11.713 1.00 98.50 74 GLN A C 1
ATOM 565 O O . GLN A 1 74 ? -8.328 8.301 -11.514 1.00 98.50 74 GLN A O 1
ATOM 570 N N . GLN A 1 75 ? -6.620 9.138 -12.702 1.00 98.50 75 GLN A N 1
ATOM 571 C CA . GLN A 1 75 ? -7.456 9.922 -13.613 1.00 98.50 75 GLN A CA 1
ATOM 572 C C . GLN A 1 75 ? -8.323 9.035 -14.512 1.00 98.50 75 GLN A C 1
ATOM 574 O O . GLN A 1 75 ? -9.507 9.314 -14.656 1.00 98.50 75 GLN A O 1
ATOM 579 N N . ILE A 1 76 ? -7.775 7.946 -15.052 1.00 98.62 76 ILE A N 1
ATOM 580 C CA . ILE A 1 76 ? -8.534 6.970 -15.845 1.00 98.62 76 ILE A CA 1
ATOM 581 C C . ILE A 1 76 ? -9.644 6.358 -14.986 1.00 98.62 76 ILE A C 1
ATOM 583 O O . ILE A 1 76 ? -10.800 6.315 -15.404 1.00 98.62 76 ILE A O 1
ATOM 587 N N . ILE A 1 77 ? -9.340 5.946 -13.751 1.00 98.25 77 ILE A N 1
ATOM 588 C CA . ILE A 1 77 ? -10.371 5.406 -12.855 1.00 98.25 77 ILE A CA 1
ATOM 589 C C . ILE A 1 77 ? -11.438 6.469 -12.557 1.00 98.25 77 ILE A C 1
ATOM 591 O O . ILE A 1 77 ? -12.629 6.186 -12.671 1.00 98.25 77 ILE A O 1
ATOM 595 N N . ALA A 1 78 ? -11.040 7.698 -12.233 1.00 97.44 78 ALA A N 1
ATOM 596 C CA . ALA A 1 78 ? -11.969 8.755 -11.846 1.00 97.44 78 ALA A CA 1
ATOM 597 C C . ALA A 1 78 ? -12.877 9.237 -12.990 1.00 97.44 78 ALA A C 1
ATOM 599 O O . ALA A 1 78 ? -14.048 9.526 -12.742 1.00 97.44 78 ALA A O 1
ATOM 600 N N . TYR A 1 79 ? -12.343 9.343 -14.210 1.00 98.06 79 TYR A N 1
ATOM 601 C CA . TYR A 1 79 ? -13.005 10.030 -15.324 1.00 98.06 79 TYR A CA 1
ATOM 602 C C . TYR A 1 79 ? -13.431 9.115 -16.478 1.00 98.06 79 TYR A C 1
ATOM 604 O O . TYR A 1 79 ? -14.327 9.497 -17.225 1.00 98.06 79 TYR A O 1
ATOM 612 N N . GLU A 1 80 ? -12.836 7.928 -16.634 1.00 98.38 80 GLU A N 1
ATOM 613 C CA . GLU A 1 80 ? -13.113 7.031 -17.770 1.00 98.38 80 GLU A CA 1
ATOM 614 C C . GLU A 1 80 ? -13.776 5.710 -17.352 1.00 98.38 80 GLU A C 1
ATOM 616 O O . GLU A 1 80 ? -14.571 5.162 -18.110 1.00 98.38 80 GLU A O 1
ATOM 621 N N . SER A 1 81 ? -13.499 5.192 -16.147 1.00 97.00 81 SER A N 1
ATOM 622 C CA . SER A 1 81 ? -13.967 3.849 -15.752 1.00 97.00 81 SER A CA 1
ATOM 623 C C . SER A 1 81 ? -15.451 3.756 -15.380 1.00 97.00 81 SER A C 1
ATOM 625 O O . SER A 1 81 ? -16.004 2.660 -15.324 1.00 97.00 81 SER A O 1
ATOM 627 N N . GLY A 1 82 ? -16.089 4.884 -15.055 1.00 95.62 82 GLY A N 1
ATOM 628 C CA . GLY A 1 82 ? -17.450 4.918 -14.515 1.00 95.62 82 GLY A CA 1
ATOM 629 C C . GLY A 1 82 ? -17.573 4.506 -13.041 1.00 95.62 82 GLY A C 1
ATOM 630 O O . GLY A 1 82 ? -18.660 4.643 -12.485 1.00 95.62 82 GLY A O 1
ATOM 631 N N . ALA A 1 83 ? -16.489 4.089 -12.372 1.00 94.06 83 ALA A N 1
ATOM 632 C CA . ALA A 1 83 ? -16.502 3.651 -10.968 1.00 94.06 83 ALA A CA 1
ATOM 633 C C . ALA A 1 83 ? -17.035 4.710 -9.984 1.00 94.06 83 ALA A C 1
ATOM 635 O O . ALA A 1 83 ? -17.517 4.375 -8.909 1.00 94.06 83 ALA A O 1
ATOM 636 N N . THR A 1 84 ? -16.975 5.988 -10.358 1.00 94.25 84 THR A N 1
ATOM 637 C CA . THR A 1 84 ? -17.458 7.131 -9.568 1.00 94.25 84 THR A CA 1
ATOM 638 C C . THR A 1 84 ? -18.935 7.469 -9.809 1.00 94.25 84 THR A C 1
ATOM 640 O O . THR A 1 84 ? -19.452 8.402 -9.200 1.00 94.25 84 THR A O 1
ATOM 643 N N . SER A 1 85 ? -19.628 6.738 -10.690 1.00 96.19 85 SER A N 1
ATOM 644 C CA . SER A 1 85 ? -21.001 7.067 -11.113 1.00 96.19 85 SER A CA 1
ATOM 645 C C . SER A 1 85 ? -22.078 6.641 -10.114 1.00 96.19 85 SER A C 1
ATOM 647 O O . SER A 1 85 ? -23.199 7.141 -10.182 1.00 96.19 85 SER A O 1
ATOM 649 N N . THR A 1 86 ? -21.765 5.731 -9.191 1.00 95.94 86 THR A N 1
ATOM 650 C CA . THR A 1 86 ? -22.667 5.316 -8.113 1.00 95.94 86 THR A CA 1
ATOM 651 C C . THR A 1 86 ? -21.900 5.165 -6.808 1.00 95.94 86 THR A C 1
ATOM 653 O O . THR A 1 86 ? -20.717 4.831 -6.806 1.00 95.94 86 THR A O 1
ATOM 656 N N . VAL A 1 87 ? -22.589 5.406 -5.695 1.00 96.44 87 VAL A N 1
ATOM 657 C CA . VAL A 1 87 ? -22.075 5.073 -4.364 1.00 96.44 87 VAL A CA 1
ATOM 658 C C . VAL A 1 87 ? -22.122 3.557 -4.205 1.00 96.44 87 VAL A C 1
ATOM 660 O O . VAL A 1 87 ? -23.107 2.944 -4.610 1.00 96.44 87 VAL A O 1
ATOM 663 N N . ASP A 1 88 ? -21.051 2.995 -3.644 1.00 96.81 88 ASP A N 1
ATOM 664 C CA . ASP A 1 88 ? -20.896 1.572 -3.327 1.00 96.81 88 ASP A CA 1
ATOM 665 C C . ASP A 1 88 ? -21.432 0.612 -4.415 1.00 96.81 88 ASP A C 1
ATOM 667 O O . ASP A 1 88 ? -22.415 -0.103 -4.212 1.00 96.81 88 ASP A O 1
ATOM 671 N N . PRO A 1 89 ? -20.807 0.586 -5.609 1.00 96.50 89 PRO A N 1
ATOM 672 C CA . PRO A 1 89 ? -21.244 -0.268 -6.719 1.00 96.50 89 PRO A CA 1
ATOM 673 C C . PRO A 1 89 ? -21.191 -1.773 -6.419 1.00 96.50 89 PRO A C 1
ATOM 675 O O . PRO A 1 89 ? -21.729 -2.556 -7.201 1.00 96.50 89 PRO A O 1
ATOM 678 N N . LEU A 1 90 ? -20.498 -2.189 -5.354 1.00 97.31 90 LEU A N 1
ATOM 679 C CA . LEU A 1 90 ? -20.384 -3.592 -4.955 1.00 97.31 90 LEU A CA 1
ATOM 680 C C . LEU A 1 90 ? -21.447 -4.002 -3.925 1.00 97.31 90 LEU A C 1
ATOM 682 O O . LEU A 1 90 ? -21.594 -5.203 -3.681 1.00 97.31 90 LEU A O 1
ATOM 686 N N . GLY A 1 91 ? -22.197 -3.044 -3.372 1.00 97.44 91 GLY A N 1
ATOM 687 C CA . GLY A 1 91 ? -23.275 -3.295 -2.423 1.00 97.44 91 GLY A CA 1
ATOM 688 C C . GLY A 1 91 ? -24.318 -4.267 -2.978 1.00 97.44 91 GLY A C 1
ATOM 689 O O . GLY A 1 91 ? -24.770 -4.159 -4.122 1.00 97.44 91 GLY A O 1
ATOM 690 N N . GLY A 1 92 ? -24.687 -5.257 -2.170 1.00 97.75 92 GLY A N 1
ATOM 691 C CA . GLY A 1 92 ? -25.601 -6.339 -2.539 1.00 97.75 92 GLY A CA 1
ATOM 692 C C . GLY A 1 92 ? -24.958 -7.510 -3.290 1.00 97.75 92 GLY A C 1
ATOM 693 O O . GLY A 1 92 ? -25.633 -8.509 -3.551 1.00 97.75 92 GLY A O 1
ATOM 694 N N . SER A 1 93 ? -23.667 -7.449 -3.627 1.00 98.50 93 SER A N 1
ATOM 695 C CA . SER A 1 93 ? -22.944 -8.611 -4.151 1.00 98.50 93 SER A CA 1
ATOM 696 C C . SER A 1 93 ? -22.824 -9.689 -3.074 1.00 98.50 93 SER A C 1
ATOM 698 O O . SER A 1 93 ? -22.083 -9.517 -2.111 1.00 98.50 93 SER A O 1
ATOM 700 N N . TYR A 1 94 ? -23.481 -10.839 -3.267 1.00 98.44 94 TYR A N 1
ATOM 701 C CA . TYR A 1 94 ? -23.485 -11.939 -2.289 1.00 98.44 94 TYR A CA 1
ATOM 702 C C . TYR A 1 94 ? -22.093 -12.306 -1.763 1.00 98.44 94 TYR A C 1
ATOM 704 O O . TYR A 1 94 ? -21.927 -12.562 -0.575 1.00 98.44 94 TYR A O 1
ATOM 712 N N . TYR A 1 95 ? -21.093 -12.336 -2.646 1.00 98.62 95 TYR A N 1
ATOM 713 C CA . TYR A 1 95 ? -19.730 -12.686 -2.263 1.00 98.62 95 TYR A CA 1
ATOM 714 C C . TYR A 1 95 ? -19.034 -11.572 -1.475 1.00 98.62 95 TYR A C 1
ATOM 716 O O . TYR A 1 95 ? -18.328 -11.866 -0.516 1.00 98.62 95 TYR A O 1
ATOM 724 N N . VAL A 1 96 ? -19.218 -10.308 -1.869 1.00 98.50 96 VAL A N 1
ATOM 725 C CA . VAL A 1 96 ? -18.563 -9.173 -1.200 1.00 98.50 96 VAL A CA 1
ATOM 726 C C . VAL A 1 96 ? -19.196 -8.923 0.165 1.00 98.50 96 VAL A C 1
ATOM 728 O O . VAL A 1 96 ? -18.461 -8.707 1.121 1.00 98.50 96 VAL A O 1
ATOM 731 N N . GLU A 1 97 ? -20.519 -9.036 0.281 1.00 98.62 97 GLU A N 1
ATOM 732 C CA . GLU A 1 97 ? -21.234 -8.928 1.561 1.00 98.62 97 GLU A CA 1
ATOM 733 C C . GLU A 1 97 ? -20.780 -10.027 2.531 1.00 98.62 97 GLU A C 1
ATOM 735 O O . GLU A 1 97 ? -20.307 -9.735 3.625 1.00 98.62 97 GLU A O 1
ATOM 740 N N . TRP A 1 98 ? -20.782 -11.292 2.089 1.00 98.62 98 TRP A N 1
ATOM 741 C CA . TRP A 1 98 ? -20.273 -12.401 2.904 1.00 98.62 98 TRP A CA 1
ATOM 742 C C . TRP A 1 98 ? -18.807 -12.204 3.319 1.00 98.62 98 TRP A C 1
ATOM 744 O O . TRP A 1 98 ? -18.438 -12.456 4.465 1.00 98.62 98 TRP A O 1
ATOM 754 N N . LEU A 1 99 ? -17.953 -11.745 2.399 1.00 98.62 99 LEU A N 1
ATOM 755 C CA . LEU A 1 99 ? -16.546 -11.501 2.707 1.00 98.62 99 LEU A CA 1
ATOM 756 C C . LEU A 1 99 ? -16.369 -10.327 3.684 1.00 98.62 99 LEU A C 1
ATOM 758 O O . LEU A 1 99 ? -15.440 -10.346 4.491 1.00 98.62 99 LEU A O 1
ATOM 762 N N . THR A 1 100 ? -17.249 -9.328 3.621 1.00 98.62 100 THR A N 1
ATOM 763 C CA . THR A 1 100 ? -17.268 -8.190 4.547 1.00 98.62 100 THR A CA 1
ATOM 764 C C . THR A 1 100 ? -17.585 -8.664 5.962 1.00 98.62 100 THR A C 1
ATOM 766 O O . THR A 1 100 ? -16.810 -8.368 6.875 1.00 98.62 100 THR A O 1
ATOM 769 N N . ASP A 1 101 ? -18.621 -9.493 6.123 1.00 98.56 101 ASP A N 1
ATOM 770 C CA . ASP A 1 101 ? -18.990 -10.100 7.409 1.00 98.56 101 ASP A CA 1
ATOM 771 C C . ASP A 1 101 ? -17.852 -10.968 7.979 1.00 98.56 101 ASP A C 1
ATOM 773 O O . ASP A 1 101 ? -17.490 -10.863 9.153 1.00 98.56 101 ASP A O 1
ATOM 777 N N . GLU A 1 102 ? -17.217 -11.795 7.140 1.00 98.62 102 GLU A N 1
ATOM 778 C CA . GLU A 1 102 ? -16.093 -12.646 7.558 1.00 98.62 102 GLU A CA 1
ATOM 779 C C . GLU A 1 102 ? -14.881 -11.834 8.036 1.00 98.62 102 GLU A C 1
ATOM 781 O O . GLU A 1 102 ? -14.206 -12.216 9.000 1.00 98.62 102 GLU A O 1
ATOM 786 N N . ILE A 1 103 ? -14.566 -10.725 7.358 1.00 98.44 103 ILE A N 1
ATOM 787 C CA . ILE A 1 103 ? -13.475 -9.832 7.763 1.00 98.44 103 ILE A CA 1
ATOM 788 C C . ILE A 1 103 ? -13.828 -9.142 9.082 1.00 98.44 103 ILE A C 1
ATOM 790 O O . ILE A 1 103 ? -12.971 -9.092 9.970 1.00 98.44 103 ILE A O 1
ATOM 794 N N . GLU A 1 104 ? -15.064 -8.659 9.235 1.00 98.50 104 GLU A N 1
ATOM 795 C CA . GLU A 1 104 ? -15.540 -8.042 10.474 1.00 98.50 104 GLU A CA 1
ATOM 796 C C . GLU A 1 104 ? -15.422 -9.015 11.657 1.00 98.50 104 GLU A C 1
ATOM 798 O O . GLU A 1 104 ? -14.798 -8.683 12.671 1.00 98.50 104 GLU A O 1
ATOM 803 N N . GLU A 1 105 ? -15.946 -10.237 11.530 1.00 98.56 105 GLU A N 1
ATOM 804 C CA . GLU A 1 105 ? -15.927 -11.220 12.617 1.00 98.56 105 GLU A CA 1
ATOM 805 C C . GLU A 1 105 ? -14.489 -11.560 13.044 1.00 98.56 105 GLU A C 1
ATOM 807 O O . GLU A 1 105 ? -14.165 -11.638 14.236 1.00 98.56 105 GLU A O 1
ATOM 812 N N . ARG A 1 106 ? -13.587 -11.747 12.074 1.00 98.44 106 ARG A N 1
ATOM 813 C CA . ARG A 1 106 ? -12.175 -12.054 12.348 1.00 98.44 106 ARG A CA 1
ATOM 814 C C . ARG A 1 106 ? -11.444 -10.866 12.965 1.00 98.44 106 ARG A C 1
ATOM 816 O O . ARG A 1 106 ? -10.634 -11.072 13.871 1.00 98.44 106 ARG A O 1
ATOM 823 N N . ALA A 1 107 ? -11.735 -9.644 12.522 1.00 98.25 107 ALA A N 1
ATOM 824 C CA . ALA A 1 107 ? -11.171 -8.435 13.108 1.00 98.25 107 ALA A CA 1
ATOM 825 C C . ALA A 1 107 ? -11.594 -8.285 14.576 1.00 98.25 107 ALA A C 1
ATOM 827 O O . ALA A 1 107 ? -10.734 -8.069 15.432 1.00 98.25 107 ALA A O 1
ATOM 828 N N . TRP A 1 108 ? -12.875 -8.499 14.894 1.00 97.94 108 TRP A N 1
ATOM 829 C CA . TRP A 1 108 ? -13.366 -8.466 16.274 1.00 97.94 108 TRP A CA 1
ATOM 830 C C . TRP A 1 108 ? -12.693 -9.504 17.171 1.00 97.94 108 TRP A C 1
ATOM 832 O O . TRP A 1 108 ? -12.303 -9.175 18.288 1.00 97.94 108 TRP A O 1
ATOM 842 N N . LYS A 1 109 ? -12.451 -10.725 16.676 1.00 98.12 109 LYS A N 1
ATOM 843 C CA . LYS A 1 109 ? -11.705 -11.751 17.432 1.00 98.12 109 LYS A CA 1
ATOM 844 C C . LYS A 1 109 ? -10.291 -11.292 17.802 1.00 98.12 109 LYS A C 1
ATOM 846 O O . LYS A 1 109 ? -9.849 -11.524 18.929 1.00 98.12 109 LYS A O 1
ATOM 851 N N . ILE A 1 110 ? -9.586 -10.638 16.877 1.00 97.31 110 ILE A N 1
ATOM 852 C CA . ILE A 1 110 ? -8.239 -10.097 17.126 1.00 97.31 110 ILE A CA 1
ATOM 853 C C . ILE A 1 110 ? -8.309 -8.938 18.124 1.00 97.31 110 ILE A C 1
ATOM 855 O O . ILE A 1 110 ? -7.511 -8.879 19.058 1.00 97.31 110 ILE A O 1
ATOM 859 N N . ILE A 1 111 ? -9.277 -8.039 17.953 1.00 97.12 111 ILE A N 1
ATOM 860 C CA . ILE A 1 111 ? -9.509 -6.911 18.857 1.00 97.12 111 ILE A CA 1
ATOM 861 C C . ILE A 1 111 ? -9.766 -7.415 20.287 1.00 97.12 111 ILE A C 1
ATOM 863 O O . ILE A 1 111 ? -9.093 -6.976 21.217 1.00 97.12 111 ILE A O 1
ATOM 867 N N . ASP A 1 112 ? -10.645 -8.401 20.467 1.00 97.12 112 ASP A N 1
ATOM 868 C CA . ASP A 1 112 ? -10.931 -9.009 21.771 1.00 97.12 112 ASP A CA 1
ATOM 869 C C . ASP A 1 112 ? -9.700 -9.680 22.392 1.00 97.12 112 ASP A C 1
ATOM 871 O O . ASP A 1 112 ? -9.503 -9.638 23.610 1.00 97.12 112 ASP A O 1
ATOM 875 N N . GLN A 1 113 ? -8.860 -10.322 21.575 1.00 96.94 113 GLN A N 1
ATOM 876 C CA . GLN A 1 113 ? -7.598 -10.897 22.035 1.00 96.94 113 GLN A CA 1
ATOM 877 C C . GLN A 1 113 ? -6.647 -9.807 22.549 1.00 96.94 113 GLN A C 1
ATOM 879 O O . GLN A 1 113 ? -6.055 -9.976 23.616 1.00 96.94 113 GLN A O 1
ATOM 884 N N . VAL A 1 114 ? -6.533 -8.686 21.832 1.00 97.38 114 VAL A N 1
ATOM 885 C CA . VAL A 1 114 ? -5.712 -7.536 22.238 1.00 97.38 114 VAL A CA 1
ATOM 886 C C . VAL A 1 114 ? -6.253 -6.890 23.517 1.00 97.38 114 VAL A C 1
ATOM 888 O O . VAL A 1 114 ? -5.476 -6.590 24.423 1.00 97.38 114 VAL A O 1
ATOM 891 N N . GLU A 1 115 ? -7.570 -6.738 23.657 1.00 96.62 115 GLU A N 1
ATOM 892 C CA . GLU A 1 115 ? -8.189 -6.223 24.886 1.00 96.62 115 GLU A CA 1
ATOM 893 C C . GLU A 1 115 ? -7.901 -7.136 26.091 1.00 96.62 115 GLU A C 1
ATOM 895 O O . GLU A 1 115 ? -7.509 -6.656 27.156 1.00 96.62 115 GLU A O 1
ATOM 900 N N . LYS A 1 116 ? -7.974 -8.465 25.919 1.00 96.62 116 LYS A N 1
ATOM 901 C CA . LYS A 1 116 ? -7.610 -9.444 26.966 1.00 96.62 116 LYS A CA 1
ATOM 902 C C . LYS A 1 116 ? -6.132 -9.391 27.366 1.00 96.62 116 LYS A C 1
ATOM 904 O O . LYS A 1 116 ? -5.806 -9.735 28.499 1.00 96.62 116 LYS A O 1
ATOM 909 N N . MET A 1 117 ? -5.246 -8.948 26.472 1.00 95.88 117 MET A N 1
ATOM 910 C CA . MET A 1 117 ? -3.826 -8.709 26.771 1.00 95.88 117 MET A CA 1
ATOM 911 C C . MET A 1 117 ? -3.583 -7.409 27.559 1.00 95.88 117 MET A C 1
ATOM 913 O O . MET A 1 117 ? -2.443 -7.124 27.924 1.00 95.88 117 MET A O 1
ATOM 917 N N . GLY A 1 118 ? -4.628 -6.623 27.836 1.00 96.56 118 GLY A N 1
ATOM 918 C CA . GLY A 1 118 ? -4.519 -5.313 28.482 1.00 96.56 118 GLY A CA 1
ATOM 919 C C . GLY A 1 118 ? -4.395 -4.152 27.492 1.00 96.56 118 GLY A C 1
ATOM 920 O O . GLY A 1 118 ? -3.875 -3.096 27.852 1.00 96.56 118 GLY A O 1
ATOM 921 N N . GLY A 1 119 ? -4.851 -4.347 26.251 1.00 96.94 119 GLY A N 1
ATOM 922 C CA . GLY A 1 119 ? -4.873 -3.339 25.195 1.00 96.94 119 GLY A CA 1
ATOM 923 C C . GLY A 1 119 ? -3.613 -3.317 24.323 1.00 96.94 119 GLY A C 1
ATOM 924 O O . GLY A 1 119 ? -2.617 -4.000 24.576 1.00 96.94 119 GLY A O 1
ATOM 925 N N . MET A 1 120 ? -3.649 -2.489 23.273 1.00 97.31 120 MET A N 1
ATOM 926 C CA . MET A 1 120 ? -2.625 -2.478 22.216 1.00 97.31 120 MET A CA 1
ATOM 927 C C . MET A 1 120 ? -1.209 -2.160 22.726 1.00 97.31 120 MET A C 1
ATOM 929 O O . MET A 1 120 ? -0.247 -2.750 22.244 1.00 97.31 120 MET A O 1
ATOM 933 N N . ILE A 1 121 ? -1.057 -1.279 23.725 1.00 97.62 121 ILE A N 1
ATOM 934 C CA . ILE A 1 121 ? 0.265 -0.945 24.293 1.00 97.62 121 ILE A CA 1
ATOM 935 C C . ILE A 1 121 ? 0.920 -2.198 24.885 1.00 97.62 121 ILE A C 1
ATOM 937 O O . ILE A 1 121 ? 2.067 -2.504 24.567 1.00 97.62 121 ILE A O 1
ATOM 941 N N . LYS A 1 122 ? 0.173 -2.965 25.688 1.00 97.88 122 LYS A N 1
ATOM 942 C CA . LYS A 1 122 ? 0.665 -4.218 26.268 1.00 97.88 122 LYS A CA 1
ATOM 943 C C . LYS A 1 122 ? 0.924 -5.272 25.200 1.00 97.88 122 LYS A C 1
ATOM 945 O O . LYS A 1 122 ? 1.966 -5.918 25.231 1.00 97.88 122 LYS A O 1
ATOM 950 N N . ALA A 1 123 ? 0.041 -5.396 24.210 1.00 97.94 123 ALA A N 1
ATOM 951 C CA . ALA A 1 123 ? 0.252 -6.304 23.085 1.00 97.94 123 ALA A CA 1
ATOM 952 C C . ALA A 1 123 ? 1.562 -6.004 22.323 1.00 97.94 123 ALA A C 1
ATOM 954 O O . ALA A 1 123 ? 2.280 -6.934 21.957 1.00 97.94 123 ALA A O 1
ATOM 955 N N . ILE A 1 124 ? 1.905 -4.724 22.129 1.00 97.81 124 ILE A N 1
ATOM 956 C CA . ILE A 1 124 ? 3.174 -4.296 21.515 1.00 97.81 124 ILE A CA 1
ATOM 957 C C . ILE A 1 124 ? 4.372 -4.644 22.405 1.00 97.81 124 ILE A C 1
ATOM 959 O O . ILE A 1 124 ? 5.370 -5.139 21.883 1.00 97.81 124 ILE A O 1
ATOM 963 N N . GLU A 1 125 ? 4.286 -4.415 23.722 1.00 97.12 125 GLU A N 1
ATOM 964 C CA . GLU A 1 125 ? 5.341 -4.787 24.683 1.00 97.12 125 GLU A CA 1
ATOM 965 C C . GLU A 1 125 ? 5.617 -6.300 24.673 1.00 97.12 125 GLU A C 1
ATOM 967 O O . GLU A 1 125 ? 6.770 -6.719 24.759 1.00 97.12 125 GLU A O 1
ATOM 972 N N . TYR A 1 126 ? 4.576 -7.120 24.501 1.00 96.25 126 TYR A N 1
ATOM 973 C CA . TYR A 1 126 ? 4.694 -8.572 24.341 1.00 96.25 126 TYR A CA 1
ATOM 974 C C . TYR A 1 126 ? 5.135 -9.016 22.937 1.00 96.25 126 TYR A C 1
ATOM 976 O O . TYR A 1 126 ? 5.338 -10.207 22.709 1.00 96.25 126 TYR A O 1
ATOM 984 N N . GLY A 1 127 ? 5.275 -8.090 21.984 1.00 97.31 127 GLY A N 1
ATOM 985 C CA . GLY A 1 127 ? 5.663 -8.394 20.606 1.00 97.31 127 GLY A CA 1
ATOM 986 C C . GLY A 1 127 ? 4.571 -9.076 19.774 1.00 97.31 127 GLY A C 1
ATOM 987 O O . GLY A 1 127 ? 4.873 -9.647 18.722 1.00 97.31 127 GLY A O 1
ATOM 988 N N . PHE A 1 128 ? 3.310 -9.052 20.223 1.00 97.62 128 PHE A N 1
ATOM 989 C CA . PHE A 1 128 ? 2.228 -9.794 19.576 1.00 97.62 128 PHE A CA 1
ATOM 990 C C . PHE A 1 128 ? 1.996 -9.335 18.123 1.00 97.62 128 PHE A C 1
ATOM 992 O O . PHE A 1 128 ? 2.154 -10.173 17.233 1.00 97.62 128 PHE A O 1
ATOM 999 N N . PRO A 1 129 ? 1.737 -8.044 17.817 1.00 97.62 129 PRO A N 1
ATOM 1000 C CA . PRO A 1 129 ? 1.546 -7.602 16.433 1.00 97.62 129 PRO A CA 1
ATOM 1001 C C . PRO A 1 129 ? 2.740 -7.917 15.523 1.00 97.62 129 PRO A C 1
ATOM 1003 O O . PRO A 1 129 ? 2.565 -8.391 14.404 1.00 97.62 129 PRO A O 1
ATOM 1006 N N . GLN A 1 130 ? 3.962 -7.703 16.014 1.00 98.06 130 GLN A N 1
ATOM 1007 C CA . GLN A 1 130 ? 5.194 -7.922 15.259 1.00 98.06 130 GLN A CA 1
ATOM 1008 C C . GLN A 1 130 ? 5.360 -9.400 14.893 1.00 98.06 130 GLN A C 1
ATOM 1010 O O . GLN A 1 130 ? 5.702 -9.708 13.754 1.00 98.06 130 GLN A O 1
ATOM 1015 N N . SER A 1 131 ? 5.073 -10.308 15.833 1.00 97.69 131 SER A N 1
ATOM 1016 C CA . SER A 1 131 ? 5.130 -11.753 15.586 1.00 97.69 131 SER A CA 1
ATOM 1017 C C . SER A 1 131 ? 4.111 -12.202 14.536 1.00 97.69 131 SER A C 1
ATOM 1019 O O . SER A 1 131 ? 4.474 -12.932 13.618 1.00 97.69 131 SER A O 1
ATOM 1021 N N . GLN A 1 132 ? 2.871 -11.702 14.608 1.00 97.62 132 GLN A N 1
ATOM 1022 C CA . GLN A 1 132 ? 1.815 -12.024 13.644 1.00 97.62 132 GLN A CA 1
ATOM 1023 C C . GLN A 1 132 ? 2.159 -11.516 12.236 1.00 97.62 132 GLN A C 1
ATOM 1025 O O . GLN A 1 132 ? 1.980 -12.230 11.249 1.00 97.62 132 GLN A O 1
ATOM 1030 N N . ILE A 1 133 ? 2.708 -10.300 12.137 1.00 97.56 133 ILE A N 1
ATOM 1031 C CA . ILE A 1 133 ? 3.158 -9.723 10.864 1.00 97.56 133 ILE A CA 1
ATOM 1032 C C . ILE A 1 133 ? 4.325 -10.533 10.286 1.00 97.56 133 ILE A C 1
ATOM 1034 O O . ILE A 1 133 ? 4.297 -10.878 9.106 1.00 97.56 133 ILE A O 1
ATOM 1038 N N . ALA A 1 134 ? 5.330 -10.865 11.102 1.00 97.94 134 ALA A N 1
ATOM 1039 C CA . ALA A 1 134 ? 6.494 -11.631 10.659 1.00 97.94 134 ALA A CA 1
ATOM 1040 C C . ALA A 1 134 ? 6.113 -13.046 10.201 1.00 97.94 134 ALA A C 1
ATOM 1042 O O . ALA A 1 134 ? 6.579 -13.509 9.161 1.00 97.94 134 ALA A O 1
ATOM 1043 N N . GLU A 1 135 ? 5.229 -13.716 10.942 1.00 98.06 135 GLU A N 1
ATOM 1044 C CA . GLU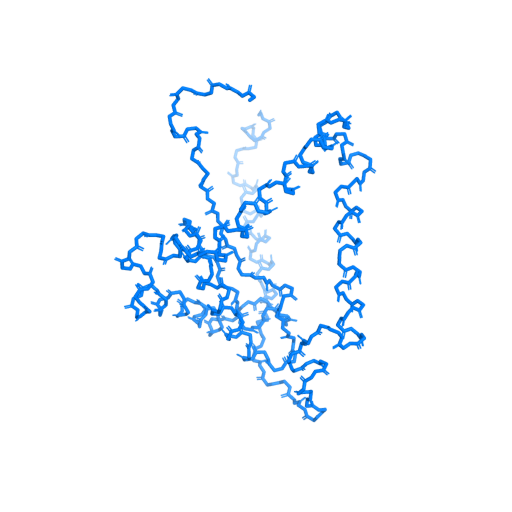 A 1 135 ? 4.717 -15.034 10.578 1.00 98.06 135 GLU A CA 1
ATOM 1045 C C . GLU A 1 135 ? 3.935 -14.990 9.258 1.00 98.06 135 GLU A C 1
ATOM 1047 O O . GLU A 1 135 ? 4.152 -15.831 8.383 1.00 98.06 135 GLU A O 1
ATOM 1052 N N . SER A 1 136 ? 3.067 -13.990 9.078 1.00 97.12 136 SER A N 1
ATOM 1053 C CA . SER A 1 136 ? 2.334 -13.780 7.825 1.00 97.12 136 SER A CA 1
ATOM 1054 C C . SER A 1 136 ? 3.284 -13.551 6.644 1.00 97.12 136 SER A C 1
ATOM 1056 O O . SER A 1 136 ? 3.175 -14.229 5.620 1.00 97.12 136 SER A O 1
ATOM 1058 N N . ALA A 1 137 ? 4.275 -12.667 6.808 1.00 97.38 137 ALA A N 1
ATOM 1059 C CA . ALA A 1 137 ? 5.275 -12.377 5.783 1.00 97.38 137 ALA A CA 1
ATOM 1060 C C . ALA A 1 137 ? 6.086 -13.624 5.401 1.00 97.38 137 ALA A C 1
ATOM 1062 O O . ALA A 1 137 ? 6.265 -13.903 4.216 1.00 97.38 137 ALA A O 1
ATOM 1063 N N . TYR A 1 138 ? 6.512 -14.417 6.391 1.00 98.00 138 TYR A N 1
ATOM 1064 C CA . TYR A 1 138 ? 7.227 -15.670 6.155 1.00 98.00 138 TYR A CA 1
ATOM 1065 C C . TYR A 1 138 ? 6.378 -16.673 5.363 1.00 98.00 138 TYR A C 1
ATOM 1067 O O . TYR A 1 138 ? 6.851 -17.244 4.382 1.00 98.00 138 TYR A O 1
ATOM 1075 N N . ARG A 1 139 ? 5.105 -16.859 5.741 1.00 98.00 139 ARG A N 1
ATOM 1076 C CA . ARG A 1 139 ? 4.186 -17.761 5.028 1.00 98.00 139 ARG A CA 1
ATOM 1077 C C . ARG A 1 139 ? 3.961 -17.321 3.581 1.00 98.00 139 ARG A C 1
ATOM 1079 O O . ARG A 1 139 ? 3.929 -18.171 2.697 1.00 98.00 139 ARG A O 1
ATOM 1086 N N . ILE A 1 140 ? 3.801 -16.020 3.333 1.00 97.06 140 ILE A N 1
ATOM 1087 C CA . ILE A 1 140 ? 3.638 -15.479 1.976 1.00 97.06 140 ILE A CA 1
ATOM 1088 C C . ILE A 1 140 ? 4.901 -15.730 1.152 1.00 97.06 140 ILE A C 1
ATOM 1090 O O . ILE A 1 140 ? 4.802 -16.296 0.067 1.00 97.06 140 ILE A O 1
ATOM 1094 N N . GLN A 1 141 ? 6.074 -15.372 1.680 1.00 97.06 141 GLN A N 1
ATOM 1095 C CA . GLN A 1 141 ? 7.345 -15.558 0.981 1.00 97.06 141 GLN A CA 1
ATOM 1096 C C . GLN A 1 141 ? 7.585 -17.029 0.636 1.00 97.06 141 GLN A C 1
ATOM 1098 O O . GLN A 1 141 ? 7.890 -17.352 -0.509 1.00 97.06 141 GLN A O 1
ATOM 1103 N N . LYS A 1 142 ? 7.348 -17.928 1.597 1.00 98.06 142 LYS A N 1
ATOM 1104 C CA . LYS A 1 142 ? 7.464 -19.371 1.391 1.00 98.06 142 LYS A CA 1
ATOM 1105 C C . LYS A 1 142 ? 6.554 -19.861 0.259 1.00 98.06 142 LYS A C 1
ATOM 1107 O O . LYS A 1 142 ? 7.016 -20.567 -0.626 1.00 98.06 142 LYS A O 1
ATOM 1112 N N . ARG A 1 143 ? 5.290 -19.424 0.225 1.00 98.06 143 ARG A N 1
ATOM 1113 C CA . ARG A 1 143 ? 4.353 -19.784 -0.855 1.00 98.06 143 ARG A CA 1
ATOM 1114 C C . ARG A 1 143 ? 4.783 -19.246 -2.221 1.00 98.06 143 ARG A C 1
ATOM 1116 O O . ARG A 1 143 ? 4.502 -19.883 -3.230 1.00 98.06 143 ARG A O 1
ATOM 1123 N N . ILE A 1 144 ? 5.438 -18.085 -2.279 1.00 96.56 144 ILE A N 1
ATOM 1124 C CA . I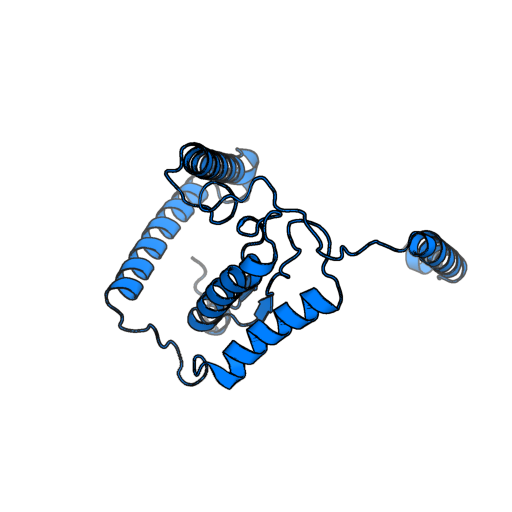LE A 1 144 ? 5.998 -17.553 -3.532 1.00 96.56 144 ILE A CA 1
ATOM 1125 C C . ILE A 1 144 ? 7.165 -18.428 -3.999 1.00 96.56 144 ILE A C 1
ATOM 1127 O O . ILE A 1 144 ? 7.228 -18.778 -5.176 1.00 96.56 144 ILE A O 1
ATOM 1131 N N . GLU A 1 145 ? 8.069 -18.800 -3.094 1.00 95.75 145 GLU A N 1
ATOM 1132 C CA . GLU A 1 145 ? 9.231 -19.646 -3.399 1.00 95.75 145 GLU A CA 1
ATOM 1133 C C . GLU A 1 145 ? 8.830 -21.068 -3.812 1.00 95.75 145 GLU A C 1
ATOM 1135 O O . GLU A 1 145 ? 9.417 -21.629 -4.734 1.00 95.75 145 GLU A O 1
ATOM 1140 N N . GLU A 1 146 ? 7.797 -21.625 -3.177 1.00 97.06 146 GLU A N 1
ATOM 1141 C CA . GLU A 1 146 ? 7.234 -22.941 -3.505 1.00 97.06 146 GLU A CA 1
ATOM 1142 C C . GLU A 1 146 ? 6.392 -22.927 -4.795 1.00 97.06 146 GLU A C 1
ATOM 1144 O O . GLU A 1 146 ? 6.082 -23.983 -5.340 1.00 97.06 146 GLU A O 1
ATOM 1149 N N . GLY A 1 147 ? 6.039 -21.745 -5.316 1.00 95.69 147 GLY A N 1
ATOM 1150 C CA . GLY A 1 147 ? 5.198 -21.588 -6.508 1.00 95.69 147 GLY A CA 1
ATOM 1151 C C . GLY A 1 147 ? 3.689 -21.692 -6.245 1.00 95.69 147 GLY A C 1
ATOM 1152 O O . GLY A 1 147 ? 2.898 -21.512 -7.169 1.00 95.69 147 GLY A O 1
ATOM 1153 N N . ASP A 1 148 ? 3.276 -21.904 -4.994 1.00 97.19 148 ASP A N 1
ATOM 1154 C CA . ASP A 1 148 ? 1.874 -21.921 -4.551 1.00 97.19 148 ASP A CA 1
ATOM 1155 C C . ASP A 1 148 ? 1.188 -20.554 -4.690 1.00 97.19 148 ASP A C 1
ATOM 1157 O O . ASP A 1 148 ? -0.036 -20.461 -4.830 1.00 97.19 148 ASP A O 1
ATOM 1161 N N . LEU A 1 149 ? 1.965 -19.472 -4.595 1.00 96.81 149 LEU A N 1
ATOM 1162 C CA . LEU A 1 149 ? 1.517 -18.113 -4.865 1.00 96.81 149 LEU A CA 1
ATOM 1163 C C . LEU A 1 149 ? 2.250 -17.566 -6.090 1.00 96.81 149 LEU A C 1
ATOM 1165 O O . LEU A 1 149 ? 3.450 -17.294 -6.058 1.00 96.81 149 LEU A O 1
ATOM 1169 N N . ILE A 1 150 ? 1.506 -17.378 -7.176 1.00 97.25 150 ILE A N 1
ATOM 1170 C CA . ILE A 1 150 ? 2.070 -16.932 -8.447 1.00 97.25 150 ILE A CA 1
ATOM 1171 C C . ILE A 1 150 ? 2.417 -15.443 -8.411 1.00 97.25 150 ILE A C 1
ATOM 1173 O O . ILE A 1 150 ? 1.591 -14.586 -8.092 1.00 97.25 150 ILE A O 1
ATOM 1177 N N . LYS A 1 151 ? 3.640 -15.138 -8.841 1.00 96.44 151 LYS A N 1
ATOM 1178 C CA . LYS A 1 151 ? 4.172 -13.798 -9.050 1.00 96.44 151 LYS A CA 1
ATOM 1179 C C . LYS A 1 151 ? 4.714 -13.683 -10.476 1.00 96.44 151 LYS A C 1
ATOM 1181 O O . LYS A 1 151 ? 5.846 -14.065 -10.771 1.00 96.44 151 LYS A O 1
ATOM 1186 N N . VAL A 1 152 ? 3.874 -13.148 -11.364 1.00 96.75 152 VAL A N 1
ATOM 1187 C CA . VAL A 1 152 ? 4.190 -12.946 -12.791 1.00 96.75 152 VAL A CA 1
A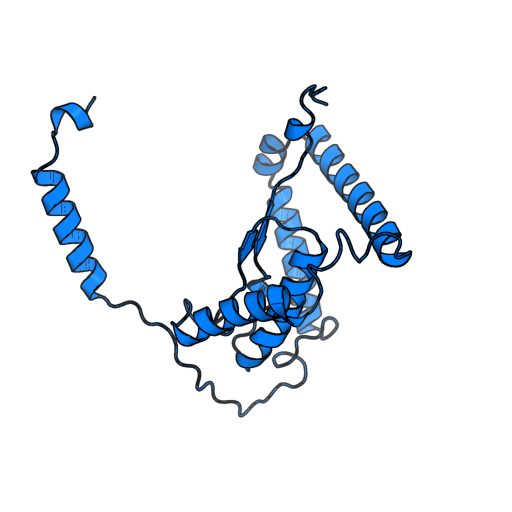TOM 1188 C C . VAL A 1 152 ? 5.465 -12.108 -12.958 1.00 96.75 152 VAL A C 1
ATOM 1190 O O . VAL A 1 152 ? 5.614 -11.078 -12.300 1.00 96.75 152 VAL A O 1
ATOM 1193 N N . GLY A 1 153 ? 6.376 -12.555 -13.820 1.00 94.38 153 GLY A N 1
ATOM 1194 C CA . GLY A 1 153 ? 7.692 -11.951 -14.043 1.00 94.38 153 GLY A CA 1
ATOM 1195 C C . GLY A 1 153 ? 8.756 -12.350 -13.011 1.00 94.38 153 GLY A C 1
ATOM 1196 O O . GLY A 1 153 ? 9.912 -11.964 -13.160 1.00 94.38 153 GLY A O 1
ATOM 1197 N N . VAL A 1 154 ? 8.390 -13.125 -11.978 1.00 94.62 154 VAL A N 1
ATOM 1198 C CA . VAL A 1 154 ? 9.303 -13.568 -10.909 1.00 94.62 154 VAL A CA 1
ATOM 1199 C C . VAL A 1 154 ? 9.388 -15.090 -10.845 1.00 94.62 154 VAL A C 1
ATOM 1201 O O . VAL A 1 154 ? 10.417 -15.643 -11.212 1.00 94.62 154 VAL A O 1
ATOM 1204 N N . ASN A 1 155 ? 8.325 -15.778 -10.412 1.00 95.44 155 ASN A N 1
ATOM 1205 C CA . ASN A 1 155 ? 8.301 -17.249 -10.326 1.00 95.44 155 ASN A CA 1
ATOM 1206 C C . ASN A 1 155 ? 7.503 -17.909 -11.466 1.00 95.44 155 ASN A C 1
ATOM 1208 O O . ASN A 1 155 ? 7.591 -19.116 -11.668 1.00 95.44 155 ASN A O 1
ATOM 1212 N N . MET A 1 156 ? 6.752 -17.118 -12.236 1.00 95.94 156 MET A N 1
ATOM 1213 C CA . MET A 1 156 ? 6.023 -17.555 -13.424 1.00 95.94 156 MET A CA 1
ATOM 1214 C C . MET A 1 156 ? 6.171 -16.507 -14.522 1.00 95.94 156 MET A C 1
ATOM 1216 O O . MET A 1 156 ? 6.169 -15.313 -14.227 1.00 95.94 156 MET A O 1
ATOM 1220 N N . PHE A 1 157 ? 6.288 -16.941 -15.780 1.00 95.31 157 PHE A N 1
ATOM 1221 C CA . PHE A 1 157 ? 6.619 -16.057 -16.912 1.00 95.31 157 PHE A CA 1
ATOM 1222 C C . PHE A 1 157 ? 7.912 -15.259 -16.670 1.00 95.31 157 PHE A C 1
ATOM 1224 O O . PHE A 1 157 ? 8.011 -14.076 -16.989 1.00 95.31 157 PHE A O 1
ATOM 1231 N N . TYR A 1 158 ? 8.887 -15.913 -16.036 1.00 92.50 158 TYR A N 1
ATOM 1232 C CA . TYR A 1 158 ? 10.214 -15.360 -15.820 1.00 92.50 158 TYR A CA 1
ATOM 1233 C C . TYR A 1 158 ? 10.990 -15.319 -17.140 1.00 92.50 158 TYR A C 1
ATOM 1235 O O . TYR A 1 158 ? 11.008 -16.297 -17.888 1.00 92.50 158 TYR A O 1
ATOM 1243 N N . GLU A 1 159 ? 11.648 -14.192 -17.398 1.00 93.44 159 GLU A N 1
ATOM 1244 C CA . GLU A 1 159 ? 12.496 -13.982 -18.569 1.00 93.44 159 GLU A CA 1
ATOM 1245 C C . GLU A 1 159 ? 13.964 -13.910 -18.113 1.00 93.44 159 GLU A C 1
ATOM 1247 O O . GLU A 1 159 ? 14.373 -12.883 -17.566 1.00 93.44 159 GLU A O 1
ATOM 1252 N N . PRO A 1 160 ? 14.765 -14.979 -18.296 1.00 89.44 160 PRO A N 1
ATOM 1253 C CA . PRO A 1 160 ? 16.145 -15.025 -17.803 1.00 89.44 160 PRO A CA 1
ATOM 1254 C C . PRO A 1 160 ? 17.058 -14.001 -18.484 1.00 89.44 160 PRO A C 1
ATOM 1256 O O . PRO A 1 160 ? 17.971 -13.478 -17.850 1.00 89.44 160 PRO A O 1
ATOM 1259 N N . ASP A 1 161 ? 16.779 -13.683 -19.748 1.00 90.38 161 ASP A N 1
ATOM 1260 C CA . ASP A 1 161 ? 17.565 -12.748 -20.555 1.00 90.38 161 ASP A CA 1
ATOM 1261 C C . ASP A 1 161 ? 17.029 -11.305 -20.491 1.00 90.38 161 ASP A C 1
ATOM 1263 O O . ASP A 1 161 ? 17.465 -10.441 -21.254 1.00 90.38 161 ASP A O 1
ATOM 1267 N N . TRP A 1 162 ? 16.068 -11.020 -19.600 1.00 89.56 162 TRP A N 1
ATOM 1268 C CA . TRP A 1 162 ? 15.521 -9.674 -19.452 1.00 89.56 162 TRP A CA 1
ATOM 1269 C C . TRP A 1 162 ? 16.575 -8.710 -18.902 1.00 89.56 162 TRP A C 1
ATOM 1271 O O . TRP A 1 162 ? 17.159 -8.920 -17.836 1.00 89.56 162 TRP A O 1
ATOM 1281 N N . VAL A 1 163 ? 16.776 -7.601 -19.613 1.00 83.94 163 VAL A N 1
ATOM 1282 C CA . VAL A 1 163 ? 17.668 -6.516 -19.200 1.00 83.94 163 VAL A CA 1
ATOM 1283 C C . VAL A 1 163 ? 16.822 -5.306 -18.828 1.00 83.94 163 VAL A C 1
ATOM 1285 O O . VAL A 1 163 ? 16.123 -4.743 -19.668 1.00 83.94 163 VAL A O 1
ATOM 1288 N N . GLY A 1 164 ? 16.901 -4.880 -17.567 1.00 82.44 164 GLY A N 1
ATOM 1289 C CA . GLY A 1 164 ? 16.175 -3.708 -17.089 1.00 82.44 164 GLY A CA 1
ATOM 1290 C C . GLY A 1 164 ? 16.677 -2.415 -17.722 1.00 82.44 164 GLY A C 1
ATOM 1291 O O . GLY A 1 164 ? 17.793 -1.977 -17.453 1.00 82.44 164 GLY A O 1
ATOM 1292 N N . THR A 1 165 ? 15.834 -1.778 -18.534 1.00 83.75 165 THR A N 1
ATOM 1293 C CA . THR A 1 165 ? 16.123 -0.487 -19.185 1.00 83.75 165 THR A CA 1
ATOM 1294 C C . THR A 1 165 ? 15.429 0.695 -18.510 1.00 83.75 165 THR A C 1
ATOM 1296 O O . THR A 1 165 ? 15.410 1.801 -19.051 1.00 83.75 165 THR A O 1
ATOM 1299 N N . THR A 1 166 ? 14.807 0.474 -17.352 1.00 87.12 166 THR A N 1
ATOM 1300 C CA . THR A 1 166 ? 14.054 1.501 -16.635 1.00 87.12 166 THR A CA 1
ATOM 1301 C C . THR A 1 166 ? 14.980 2.604 -16.130 1.00 87.12 166 THR A C 1
ATOM 1303 O O . THR A 1 166 ? 15.957 2.350 -15.427 1.00 87.12 166 THR A O 1
ATOM 1306 N N . GLU A 1 167 ? 14.658 3.850 -16.474 1.00 87.88 167 GLU A N 1
ATOM 1307 C CA . GLU A 1 167 ? 15.329 5.017 -15.912 1.00 87.88 167 GLU A CA 1
ATOM 1308 C C . GLU A 1 167 ? 15.029 5.108 -14.411 1.00 87.88 167 GLU A C 1
ATOM 1310 O O . GLU A 1 167 ? 13.869 5.137 -14.007 1.00 87.88 167 GLU A O 1
ATOM 1315 N N . ILE A 1 168 ? 16.080 5.151 -13.593 1.00 92.94 168 ILE A N 1
ATOM 1316 C CA . ILE A 1 168 ? 15.966 5.225 -12.135 1.00 92.94 168 ILE A CA 1
ATOM 1317 C C . ILE A 1 168 ? 16.239 6.640 -11.642 1.00 92.94 168 ILE A C 1
ATOM 1319 O O . ILE A 1 168 ? 17.192 7.300 -12.070 1.00 92.94 168 ILE A O 1
ATOM 1323 N N . PHE A 1 169 ? 15.439 7.094 -10.682 1.00 93.25 169 PHE A N 1
ATOM 1324 C CA . PHE A 1 169 ? 15.695 8.361 -10.019 1.00 93.25 169 PHE A CA 1
ATOM 1325 C C . PHE A 1 169 ? 17.014 8.315 -9.237 1.00 93.25 169 PHE A C 1
ATOM 1327 O O . PHE A 1 169 ? 17.294 7.370 -8.496 1.00 93.25 169 PHE A O 1
ATOM 1334 N N . ARG A 1 170 ? 17.816 9.378 -9.354 1.00 92.19 170 ARG A N 1
ATOM 1335 C CA . ARG A 1 170 ? 19.037 9.571 -8.565 1.00 92.19 170 ARG A CA 1
ATOM 1336 C C . ARG A 1 170 ? 18.982 10.909 -7.847 1.00 92.19 170 ARG A C 1
ATOM 1338 O O . ARG A 1 170 ? 18.809 11.956 -8.466 1.00 92.19 170 ARG A O 1
ATOM 1345 N N . VAL A 1 171 ? 19.164 10.873 -6.529 1.00 91.06 171 VAL A N 1
ATOM 1346 C CA . VAL A 1 171 ? 19.202 12.082 -5.701 1.00 91.06 171 VAL A CA 1
ATOM 1347 C C . VAL A 1 171 ? 20.431 12.910 -6.074 1.00 91.06 171 VAL A C 1
ATOM 1349 O O . VAL A 1 171 ? 21.550 12.400 -6.057 1.00 91.06 171 VAL A O 1
ATOM 1352 N N . ASN A 1 172 ? 20.239 14.201 -6.362 1.00 92.94 172 ASN A N 1
ATOM 1353 C CA . ASN A 1 172 ? 21.357 15.117 -6.576 1.00 92.94 172 ASN A CA 1
ATOM 1354 C C . ASN A 1 172 ? 22.116 15.341 -5.243 1.00 92.94 172 ASN A C 1
ATOM 1356 O O . ASN A 1 172 ? 21.533 15.910 -4.311 1.00 92.94 172 ASN A O 1
ATOM 1360 N N . PRO A 1 173 ? 23.406 14.960 -5.135 1.00 92.56 173 PRO A N 1
ATOM 1361 C CA . PRO A 1 173 ? 24.179 15.115 -3.902 1.00 92.56 173 PRO A CA 1
ATOM 1362 C C . PRO A 1 173 ? 24.352 16.579 -3.460 1.00 92.56 173 PRO A C 1
ATOM 1364 O O . PRO A 1 173 ? 24.480 16.839 -2.264 1.00 92.56 173 PRO A O 1
ATOM 1367 N N . GLU A 1 174 ? 24.273 17.554 -4.373 1.00 95.12 174 GLU A N 1
ATOM 1368 C CA . GLU A 1 174 ? 24.356 18.989 -4.053 1.00 95.12 174 GLU A CA 1
ATOM 1369 C C . GLU A 1 174 ? 23.223 19.475 -3.138 1.00 95.12 174 GLU A C 1
ATOM 1371 O O . GLU A 1 174 ? 23.350 20.507 -2.472 1.00 95.12 174 GLU A O 1
ATOM 1376 N N . ILE A 1 175 ? 22.102 18.742 -3.077 1.00 94.81 175 ILE A N 1
ATOM 1377 C CA . ILE A 1 175 ? 20.987 19.058 -2.174 1.00 94.81 175 ILE A CA 1
ATOM 1378 C C . ILE A 1 175 ? 21.478 19.111 -0.726 1.00 94.81 175 ILE A C 1
ATOM 1380 O O . ILE A 1 175 ? 21.035 19.973 0.036 1.00 94.81 175 ILE A O 1
ATOM 1384 N N . ARG A 1 176 ? 22.439 18.256 -0.356 1.00 94.75 176 ARG A N 1
ATOM 1385 C CA . ARG A 1 176 ? 23.050 18.263 0.975 1.00 94.75 176 ARG A CA 1
ATOM 1386 C C . ARG A 1 176 ? 23.640 19.631 1.307 1.00 94.75 176 ARG A C 1
ATOM 1388 O O . ARG A 1 176 ? 23.304 20.202 2.343 1.00 94.75 176 ARG A O 1
ATOM 1395 N N . GLU A 1 177 ? 24.464 20.177 0.419 1.00 96.38 177 GLU A N 1
ATOM 1396 C CA . GLU A 1 177 ? 25.128 21.465 0.640 1.00 96.38 177 GLU A CA 1
ATOM 1397 C C . GLU A 1 177 ? 24.127 22.624 0.686 1.00 96.38 177 GLU A C 1
ATOM 1399 O O . GLU A 1 177 ? 24.230 23.513 1.537 1.00 96.38 177 GLU A O 1
ATOM 1404 N N . LYS A 1 178 ? 23.084 22.577 -0.152 1.00 96.19 178 LYS A N 1
ATOM 1405 C CA . LYS A 1 178 ? 21.983 23.554 -0.116 1.00 96.19 178 LYS A CA 1
ATOM 1406 C C . LYS A 1 178 ? 21.245 23.526 1.226 1.00 96.19 178 LYS A C 1
ATOM 1408 O O . LYS A 1 178 ? 20.999 24.580 1.817 1.00 96.19 178 LYS A O 1
ATOM 1413 N N . VAL A 1 179 ? 20.926 22.334 1.741 1.00 96.69 179 VAL A N 1
ATOM 1414 C CA . VAL A 1 179 ? 20.249 22.164 3.038 1.00 96.69 179 VAL A CA 1
ATOM 1415 C C . VAL A 1 179 ? 21.140 22.629 4.189 1.00 96.69 179 VAL A C 1
ATOM 1417 O O . VAL A 1 179 ? 20.662 23.362 5.056 1.00 96.69 179 VAL A O 1
ATOM 1420 N N . LEU A 1 180 ? 22.429 22.275 4.186 1.00 97.25 180 LEU A N 1
ATOM 1421 C CA . LEU A 1 180 ? 23.379 22.710 5.215 1.00 97.25 180 LEU A CA 1
ATOM 1422 C C . LEU A 1 180 ? 23.541 24.230 5.234 1.00 97.25 180 LEU A C 1
ATOM 1424 O O . LEU A 1 180 ? 23.538 24.837 6.305 1.00 97.25 180 LEU A O 1
ATOM 1428 N N . THR A 1 181 ? 23.628 24.854 4.062 1.00 97.38 181 THR A N 1
ATOM 1429 C CA . THR A 1 181 ? 23.733 26.311 3.933 1.00 97.38 181 THR A CA 1
ATOM 1430 C C . THR A 1 181 ? 22.481 26.999 4.471 1.00 97.38 181 THR A C 1
ATOM 1432 O O . THR A 1 181 ? 22.579 27.907 5.299 1.00 97.38 181 THR A O 1
ATOM 1435 N N . ARG A 1 182 ? 21.292 26.514 4.086 1.00 97.12 182 ARG A N 1
ATOM 1436 C CA . ARG A 1 182 ? 20.012 27.025 4.596 1.00 97.12 182 ARG A CA 1
ATOM 1437 C C . ARG A 1 182 ? 19.898 26.871 6.114 1.00 97.12 182 ARG A C 1
ATOM 1439 O O . ARG A 1 182 ? 19.451 27.795 6.787 1.00 97.12 182 ARG A O 1
ATOM 1446 N N . LEU A 1 183 ? 20.320 25.728 6.659 1.00 97.06 183 LEU A N 1
ATOM 1447 C CA . LEU A 1 183 ? 20.281 25.459 8.096 1.00 97.06 183 LEU A CA 1
ATOM 1448 C C . LEU A 1 183 ? 21.234 26.372 8.878 1.00 97.06 183 LEU A C 1
ATOM 1450 O O . LEU A 1 183 ? 20.852 26.880 9.930 1.00 97.06 183 LEU A O 1
ATOM 1454 N N . LYS A 1 184 ? 22.453 26.600 8.370 1.00 97.19 184 LYS A N 1
ATOM 1455 C CA . LYS A 1 184 ? 23.413 27.543 8.967 1.00 97.19 184 LYS A CA 1
ATOM 1456 C C . LYS A 1 184 ? 22.839 28.956 9.000 1.00 97.19 184 LYS A C 1
ATOM 1458 O O . LYS A 1 184 ? 22.834 29.575 10.058 1.00 97.19 184 LYS A O 1
ATOM 1463 N N . LYS A 1 185 ? 22.290 29.422 7.874 1.00 96.81 185 LYS A N 1
ATOM 1464 C CA . LYS A 1 185 ? 21.637 30.733 7.783 1.00 96.81 185 LYS A CA 1
ATOM 1465 C C . LYS A 1 185 ? 20.511 30.867 8.813 1.00 96.81 185 LYS A C 1
ATOM 1467 O O . LYS A 1 185 ? 20.546 31.770 9.637 1.00 96.81 185 LYS A O 1
ATOM 1472 N N . TYR A 1 186 ? 19.588 29.904 8.845 1.00 95.44 186 TYR A N 1
ATOM 1473 C CA . TYR A 1 186 ? 18.488 29.890 9.812 1.00 95.44 186 TYR A CA 1
ATOM 1474 C C . TYR A 1 186 ? 18.972 29.918 11.270 1.00 95.44 186 TYR A C 1
ATOM 1476 O O . TYR A 1 186 ? 18.435 30.658 12.086 1.00 95.44 186 TYR A O 1
ATOM 1484 N N . ARG A 1 187 ? 20.001 29.134 11.617 1.00 94.12 187 ARG A N 1
ATOM 1485 C CA . ARG A 1 187 ? 20.552 29.111 12.982 1.00 94.12 187 ARG A CA 1
ATOM 1486 C C . ARG A 1 187 ? 21.193 30.436 13.394 1.00 94.12 187 ARG A C 1
ATOM 1488 O O . ARG A 1 187 ? 21.149 30.740 14.580 1.00 94.12 187 ARG A O 1
ATOM 1495 N N . ASN A 1 188 ? 21.762 31.179 12.448 1.00 94.69 188 ASN A N 1
ATOM 1496 C CA . ASN A 1 188 ? 22.386 32.477 12.704 1.00 94.69 188 ASN A CA 1
ATOM 1497 C C . ASN A 1 188 ? 21.360 33.614 12.800 1.00 94.69 188 ASN A C 1
ATOM 1499 O O . ASN A 1 188 ? 21.587 34.573 13.525 1.00 94.69 188 ASN A O 1
ATOM 1503 N N . GLU A 1 189 ? 20.256 33.516 12.058 1.00 94.88 189 GLU A N 1
ATOM 1504 C CA . GLU A 1 189 ? 19.236 34.571 11.974 1.00 94.88 189 GLU A CA 1
ATOM 1505 C C . GLU A 1 189 ? 18.092 34.399 12.983 1.00 94.88 189 GLU A C 1
ATOM 1507 O O . GLU A 1 189 ? 17.356 35.348 13.243 1.00 94.88 189 GLU A O 1
ATOM 1512 N N . ARG A 1 190 ? 17.903 33.197 13.542 1.00 93.31 190 ARG A N 1
ATOM 1513 C CA . ARG A 1 190 ? 16.820 32.947 14.501 1.00 93.31 190 ARG A CA 1
ATOM 1514 C C . ARG A 1 190 ? 17.073 33.651 15.834 1.00 93.31 190 ARG A C 1
ATOM 1516 O O . ARG A 1 190 ? 18.201 33.713 16.316 1.00 93.31 190 ARG A O 1
ATOM 1523 N N . ASP A 1 191 ? 15.991 34.067 16.481 1.00 92.88 191 ASP A N 1
ATOM 1524 C CA . ASP A 1 191 ? 16.026 34.528 17.865 1.00 92.88 191 ASP A CA 1
ATOM 1525 C C . ASP A 1 191 ? 16.392 33.363 18.794 1.00 92.88 191 ASP A C 1
ATOM 1527 O O . ASP A 1 191 ? 15.605 32.446 19.039 1.00 92.88 191 ASP A O 1
ATOM 1531 N N . THR A 1 192 ? 17.627 33.384 19.284 1.00 88.69 192 THR A N 1
ATOM 1532 C CA . THR A 1 192 ? 18.161 32.314 20.126 1.00 88.69 192 THR A CA 1
ATOM 1533 C C . THR A 1 192 ? 17.491 32.242 21.494 1.00 88.69 192 THR A C 1
ATOM 1535 O O . THR A 1 192 ? 17.479 31.162 22.080 1.00 88.69 192 THR A O 1
ATOM 1538 N N . GLN A 1 193 ? 16.968 33.358 22.012 1.00 87.12 193 GLN A N 1
ATOM 1539 C CA . GLN A 1 193 ? 16.319 33.395 23.320 1.00 87.12 193 GLN A CA 1
ATOM 1540 C C . GLN A 1 193 ? 14.938 32.749 23.226 1.00 87.12 193 GLN A C 1
ATOM 1542 O O . GLN A 1 193 ? 14.660 31.794 23.940 1.00 87.12 193 GLN A O 1
ATOM 1547 N N . ARG A 1 194 ? 14.147 33.152 22.226 1.00 88.44 194 ARG A N 1
ATOM 1548 C CA . ARG A 1 194 ? 12.816 32.586 21.965 1.00 88.44 194 ARG A CA 1
ATOM 1549 C C . ARG A 1 194 ? 12.819 31.096 21.590 1.00 88.44 194 ARG A C 1
ATOM 1551 O O . ARG A 1 194 ? 11.782 30.455 21.643 1.00 88.44 194 ARG A O 1
ATOM 1558 N N . VAL A 1 195 ? 13.951 30.550 21.145 1.00 88.00 195 VAL A N 1
ATOM 1559 C CA . VAL A 1 195 ? 14.101 29.116 20.824 1.00 88.00 195 VAL A CA 1
ATOM 1560 C C . VAL A 1 195 ? 14.481 28.275 22.050 1.00 88.00 195 VAL A C 1
ATOM 1562 O O . VAL A 1 195 ? 14.344 27.054 22.007 1.00 88.00 195 VAL A O 1
ATOM 1565 N N . LYS A 1 196 ? 15.032 28.895 23.100 1.00 83.38 196 LYS A N 1
ATOM 1566 C CA . LYS A 1 196 ? 15.403 28.200 24.342 1.00 83.38 196 LYS A CA 1
ATOM 1567 C C . LYS A 1 196 ? 14.233 28.068 25.314 1.00 83.38 196 LYS A C 1
ATOM 1569 O O . LYS A 1 196 ? 14.231 27.104 26.075 1.00 83.38 196 LYS A O 1
ATOM 1574 N N . ASP A 1 197 ? 13.323 29.036 25.286 1.00 62.56 197 ASP A N 1
ATOM 1575 C CA . ASP A 1 197 ? 12.069 29.045 26.045 1.00 62.56 197 ASP A CA 1
ATOM 1576 C C . ASP A 1 197 ? 11.021 28.128 25.387 1.00 62.56 197 ASP A C 1
ATOM 1578 O O . ASP A 1 197 ? 10.283 27.448 26.137 1.00 62.56 197 ASP A O 1
#

Secondary structure (DSSP, 8-state):
-----SGGGG----EEE--GGG--SSSGGGHHHHHHHHHHHHHHTT-SEEE---TTTTTSSPPHHHHHHHHHHHHHHHHTS-TTSSS-TTTT-HHHHHHHHHHHHHHHHHHHHHHHTTSHHHHHHTTHHHHHHHHHHHHHHHHHHHTSS--BTTTBS--TT----PPPP---THHHHHHHHHHHHHHHHS-TTTTT-

Radius of gyration: 22.93 Å; chains: 1; bounding box: 51×58×49 Å

Sequence (197 aa):
WFKAKNPESLMLRFHTQTGGAELTAQQPEINIIRTTLQALAAVLGGTQSLHVNSYDEALALPTEKSAKIAIRVQQIIAYESGATSTVDPLGGSYYVEWLTDEIEERAWKIIDQVEKMGGMIKAIEYGFPQSQIAESAYRIQKRIEEGDLIKVGVNMFYEPDWVGTTEIFRVNPEIREKVLTRLKKYRNERDTQRVKD

Foldseek 3Di:
DPPDDDVVVVDDADEDEQDLVLADQFPLVCVLVSQLVSLLVCLLVPHPYYHGAFSCSVPAHDDPVRNVSSVVSNVCSVPPVCSPVDRNPCPPVPVVVVVVVVVVVVVVVVQVVQVVCVHDVSCVVVCNVVVVVVVVVVVVVVCPVVVVDDRPCPSPVPDPPDDDPDDHDDDDPCVVVVVVVVVVVCVVPDDPVVVVD

pLDDT: mean 95.76, std 4.31, range [62.56, 98.69]